Protein 6SY0 (pdb70)

Foldseek 3Di:
DADDDQAWDWDADVVQQWIWTWGDDRRHIDIDIGHCVPLNDVRRVVVSVVVRVVVVVPDDPCNVPVVPDDQKDWPDFLQDAQGWTWIAGRVQAKIKIWGADPNDIDMDIFGVPPDDVVRVVVRVVVRVCVNVPPDD/DAWDWADDVVQQWIWTWDADPHDIDIDTGHCVPLNDVRRVVVSVVVSVVVVVVDDDCVVPVVDDDQKDWPDFLPPAQGWIWIQHNVQAWIKIWGADPNRIDMDIDHVPPDPPVRCVVRVVVRVVVVVPDDD/DKAADPPLQWIWDWDDDPNDTDIDTGRCVPVPPVRSVVVVVVVVVVVVVPDDPCRVPVVDDDCWAADPPDDDPPAGIHNNVQQCAVPGHPPPDSCVSVVVHVD

B-factor: mean 111.86, std 30.87, range [41.65, 201.76]

Structure (mmCIF, N/CA/C/O backbone):
data_6SY0
#
_entry.id   6SY0
#
_cell.length_a   80.350
_cell.length_b   43.720
_cell.length_c   153.710
_cell.angle_alpha   90.00
_cell.angle_beta   92.17
_cell.angle_gamma   90.00
#
_symmetry.space_group_name_H-M   'P 1 2 1'
#
loop_
_entity.id
_entity.type
_entity.pdbx_description
1 polymer 'Transcription factor with AP2 domain(S)'
2 polymer "DNA (5'-D(*GP*GP*TP*GP*CP*AP*CP*CP*TP*AP*GP*GP*TP*GP*CP*AP*CP*C)-3')"
#
loop_
_atom_site.group_PDB
_atom_site.id
_atom_site.type_symbol
_atom_site.label_atom_id
_atom_site.label_alt_id
_atom_site.label_comp_id
_atom_site.label_asym_id
_atom_site.label_entity_id
_atom_site.label_seq_id
_atom_site.pdbx_PDB_ins_code
_atom_site.Cartn_x
_atom_site.Cartn_y
_atom_site.Cartn_z
_atom_site.occupancy
_atom_site.B_iso_or_equiv
_atom_site.auth_seq_id
_atom_site.auth_comp_id
_atom_site.auth_asym_id
_atom_site.auth_atom_id
_atom_site.pdbx_PDB_model_num
ATOM 1 N N . GLU A 1 3 ? 11.569 -21.556 9.666 1.00 142.71 3 GLU A N 1
ATOM 2 C CA . GLU A 1 3 ? 10.504 -21.821 10.626 1.00 143.56 3 GLU A CA 1
ATOM 3 C C . GLU A 1 3 ? 9.877 -20.523 11.133 1.00 144.99 3 GLU A C 1
ATOM 4 O O . GLU A 1 3 ? 10.541 -19.711 11.778 1.00 147.09 3 GLU A O 1
ATOM 10 N N . HIS A 1 4 ? 8.597 -20.327 10.828 1.00 148.21 4 HIS A N 1
ATOM 11 C CA . HIS A 1 4 ? 7.844 -19.172 11.292 1.00 148.48 4 HIS A CA 1
ATOM 12 C C . HIS A 1 4 ? 6.788 -19.624 12.295 1.00 143.74 4 HIS A C 1
ATOM 13 O O . HIS A 1 4 ? 6.438 -20.805 12.368 1.00 140.07 4 HIS A O 1
ATOM 20 N N . ILE A 1 5 ? 6.288 -18.674 13.079 1.00 140.24 5 ILE A N 1
ATOM 21 C CA . ILE A 1 5 ? 5.371 -18.969 14.168 1.00 135.32 5 ILE A CA 1
ATOM 22 C C . ILE A 1 5 ? 3.972 -18.471 13.812 1.00 136.15 5 ILE A C 1
ATOM 23 O O . ILE A 1 5 ? 3.767 -17.748 12.837 1.00 139.94 5 ILE A O 1
ATOM 28 N N . GLY A 1 6 ? 3.001 -18.875 14.629 1.00 124.94 6 GLY A N 1
ATOM 29 C CA . GLY A 1 6 ? 1.631 -18.432 14.494 1.00 120.44 6 GLY A CA 1
ATOM 30 C C . GLY A 1 6 ? 1.298 -17.216 15.334 1.00 122.33 6 GLY A C 1
ATOM 31 O O . GLY A 1 6 ? 0.729 -16.248 14.822 1.00 130.72 6 GLY A O 1
ATOM 32 N N . SER A 1 7 ? 1.645 -17.243 16.621 1.00 121.88 7 SER A N 1
ATOM 33 C CA . SER A 1 7 ? 1.337 -16.149 17.538 1.00 121.90 7 SER A CA 1
ATOM 34 C C . SER A 1 7 ? 2.609 -15.685 18.229 1.00 116.68 7 SER A C 1
ATOM 35 O O . SER A 1 7 ? 3.292 -16.480 18.883 1.00 107.30 7 SER A O 1
ATOM 38 N N . GLN A 1 8 ? 2.915 -14.398 18.091 1.00 113.17 8 GLN A N 1
ATOM 39 C CA . GLN A 1 8 ? 4.034 -13.773 18.778 1.00 106.99 8 GLN A CA 1
ATOM 40 C C . GLN A 1 8 ? 3.667 -13.319 20.187 1.00 105.36 8 GLN A C 1
ATOM 41 O O . GLN A 1 8 ? 4.517 -12.755 20.885 1.00 99.60 8 GLN A O 1
ATOM 47 N N . GLU A 1 9 ? 2.429 -13.561 20.616 1.00 109.51 9 GLU A N 1
ATOM 48 C CA . GLU A 1 9 ? 1.960 -13.106 21.915 1.00 104.34 9 GLU A CA 1
ATOM 49 C C . GLU A 1 9 ? 2.556 -13.956 23.040 1.00 101.52 9 GLU A C 1
ATOM 50 O O . GLU A 1 9 ? 2.826 -15.146 22.855 1.00 100.93 9 GLU A O 1
ATOM 56 N N . PRO A 1 10 ? 2.769 -13.366 24.220 1.00 94.49 10 PRO A N 1
ATOM 57 C CA . PRO A 1 10 ? 3.231 -14.157 25.371 1.00 85.15 10 PRO A CA 1
ATOM 58 C C . PRO A 1 10 ? 2.120 -15.032 25.933 1.00 80.04 10 PRO A C 1
ATOM 59 O O . PRO A 1 10 ? 0.996 -14.575 26.142 1.00 92.09 10 PRO A O 1
ATOM 63 N N . VAL A 1 11 ? 2.448 -16.300 26.176 1.00 70.67 11 VAL A N 1
ATOM 64 C CA . VAL A 1 11 ? 1.498 -17.293 26.658 1.00 75.55 11 VAL A CA 1
ATOM 65 C C . VAL A 1 11 ? 2.033 -17.899 27.949 1.00 73.10 11 VAL A C 1
ATOM 66 O O . VAL A 1 11 ? 3.240 -18.097 28.108 1.00 78.15 11 VAL A O 1
ATOM 70 N N . ILE A 1 12 ? 1.126 -18.180 28.881 1.00 77.75 12 ILE A N 1
ATOM 71 C CA . ILE A 1 12 ? 1.466 -18.764 30.175 1.00 67.51 12 ILE A CA 1
ATOM 72 C C . ILE A 1 12 ? 1.216 -20.262 30.113 1.00 68.88 12 ILE A C 1
ATOM 73 O O . ILE A 1 12 ? 0.096 -20.707 29.832 1.00 88.72 12 ILE A O 1
ATOM 78 N N . LEU A 1 13 ? 2.257 -21.033 30.396 1.00 58.23 13 LEU A N 1
ATOM 79 C CA . LEU A 1 13 ? 2.218 -22.485 30.399 1.00 61.88 13 LEU A CA 1
ATOM 80 C C . LEU A 1 13 ? 2.540 -22.985 31.804 1.00 74.15 13 LEU A C 1
ATOM 81 O O . LEU A 1 13 ? 3.259 -22.322 32.557 1.00 77.01 13 LEU A O 1
ATOM 86 N N . ILE A 1 14 ? 2.003 -24.148 32.173 1.00 72.50 14 ILE A N 1
ATOM 87 C CA . ILE A 1 14 ? 2.289 -24.755 33.475 1.00 74.62 14 ILE A CA 1
ATOM 88 C C . ILE A 1 14 ? 3.061 -26.049 33.275 1.00 79.68 14 ILE A C 1
ATOM 89 O O . ILE A 1 14 ? 2.607 -26.955 32.564 1.00 80.19 14 ILE A O 1
ATOM 94 N N . ASP A 1 15 ? 4.219 -26.134 33.924 1.00 84.12 15 ASP A N 1
ATOM 95 C CA . ASP A 1 15 ? 5.060 -27.326 33.964 1.00 86.46 15 ASP A CA 1
ATOM 96 C C . ASP A 1 15 ? 4.940 -27.899 35.375 1.00 91.97 15 ASP A C 1
ATOM 97 O O . ASP A 1 15 ? 5.635 -27.455 36.294 1.00 94.44 15 ASP A O 1
ATOM 102 N N . LYS A 1 16 ? 4.049 -28.881 35.552 1.00 90.97 16 LYS A N 1
ATOM 103 C CA . LYS A 1 16 ? 3.862 -29.461 36.881 1.00 96.91 16 LYS A CA 1
ATOM 104 C C . LYS A 1 16 ? 5.073 -30.270 37.331 1.00 98.04 16 LYS A C 1
ATOM 105 O O . LYS A 1 16 ? 5.307 -30.405 38.537 1.00 97.96 16 LYS A O 1
ATOM 111 N N . ILE A 1 17 ? 5.842 -30.824 36.392 1.00 93.86 17 ILE A N 1
ATOM 112 C CA . ILE A 1 17 ? 7.014 -31.607 36.773 1.00 93.27 17 ILE A CA 1
ATOM 113 C C . ILE A 1 17 ? 8.050 -30.714 37.445 1.00 107.48 17 ILE A C 1
ATOM 114 O O . ILE A 1 17 ? 8.536 -31.015 38.541 1.00 111.30 17 ILE A O 1
ATOM 119 N N . GLU A 1 18 ? 8.399 -29.601 36.801 1.00 106.38 18 GLU A N 1
ATOM 120 C CA . GLU A 1 18 ? 9.278 -28.612 37.413 1.00 97.79 18 GLU A CA 1
ATOM 121 C C . GLU A 1 18 ? 8.577 -27.757 38.460 1.00 89.62 18 GLU A C 1
ATOM 122 O O . GLU A 1 18 ? 9.258 -27.030 39.192 1.00 88.06 18 GLU A O 1
ATOM 128 N N . ARG A 1 19 ? 7.245 -27.826 38.545 1.00 96.95 19 ARG A N 1
ATOM 129 C CA . ARG A 1 19 ? 6.465 -27.051 39.513 1.00 91.07 19 ARG A CA 1
ATOM 130 C C . ARG A 1 19 ? 6.673 -25.550 39.325 1.00 80.72 19 ARG A C 1
ATOM 131 O O . ARG A 1 19 ? 6.904 -24.806 40.282 1.00 75.79 19 ARG A O 1
ATOM 139 N N . CYS A 1 20 ? 6.578 -25.101 38.077 1.00 77.23 20 CYS A N 1
ATOM 140 C CA . CYS A 1 20 ? 6.865 -23.707 37.778 1.00 82.05 20 CYS A CA 1
ATOM 141 C C . CYS A 1 20 ? 6.064 -23.247 36.571 1.00 72.64 20 CYS A C 1
ATOM 142 O O . CYS A 1 20 ? 5.865 -24.006 35.618 1.00 76.21 20 CYS A O 1
ATOM 145 N N . LEU A 1 21 ? 5.622 -21.993 36.617 1.00 61.47 21 LEU A N 1
ATOM 146 C CA . LEU A 1 21 ? 5.053 -21.355 35.445 1.00 68.75 21 LEU A CA 1
ATOM 147 C C . LEU A 1 21 ? 6.145 -21.102 34.410 1.00 62.73 21 LEU A C 1
ATOM 148 O O . LEU A 1 21 ? 7.339 -21.121 34.710 1.00 63.48 21 LEU A O 1
ATOM 153 N N . VAL A 1 22 ? 5.716 -20.872 33.172 1.00 66.79 22 VAL A N 1
ATOM 154 C CA . VAL A 1 22 ? 6.610 -20.549 32.065 1.00 61.94 22 VAL A CA 1
ATOM 155 C C . VAL A 1 22 ? 5.925 -19.473 31.234 1.00 65.77 22 VAL A C 1
ATOM 156 O O . VAL A 1 22 ? 4.924 -19.749 30.564 1.00 69.21 22 VAL A O 1
ATOM 160 N N . VAL A 1 23 ? 6.448 -18.253 31.285 1.00 62.76 23 VAL A N 1
ATOM 161 C CA . VAL A 1 23 ? 6.000 -17.180 30.406 1.00 62.27 23 VAL A CA 1
ATOM 162 C C . VAL A 1 23 ? 6.804 -17.285 29.119 1.00 64.84 23 VAL A C 1
ATOM 163 O O . VAL A 1 23 ? 8.033 -17.159 29.135 1.00 76.08 23 VAL A O 1
ATOM 167 N N . GLU A 1 24 ? 6.121 -17.543 28.009 1.00 63.58 24 GLU A N 1
ATOM 168 C CA . GLU A 1 24 ? 6.768 -17.820 26.733 1.00 67.76 24 GLU A CA 1
ATOM 169 C C . GLU A 1 24 ? 6.284 -16.814 25.702 1.00 70.31 24 GLU A C 1
ATOM 170 O O . GLU A 1 24 ? 5.080 -16.714 25.449 1.00 88.18 24 GLU A O 1
ATOM 176 N N . TRP A 1 25 ? 7.218 -16.078 25.106 1.00 72.60 25 TRP A N 1
ATOM 177 C CA . TRP A 1 25 ? 6.895 -15.115 24.065 1.00 79.10 25 TRP A CA 1
ATOM 178 C C . TRP A 1 25 ? 7.971 -15.171 22.995 1.00 84.57 25 TRP A C 1
ATOM 179 O O . TRP A 1 25 ? 9.007 -15.822 23.155 1.00 83.62 25 TRP A O 1
ATOM 190 N N . TYR A 1 26 ? 7.719 -14.469 21.893 1.00 90.50 26 TYR A N 1
ATOM 191 C CA . TYR A 1 26 ? 8.602 -14.484 20.737 1.00 88.02 26 TYR A CA 1
ATOM 192 C C . TYR A 1 26 ? 8.973 -13.066 20.339 1.00 94.76 26 TYR A C 1
ATOM 193 O O . TYR A 1 26 ? 8.120 -12.172 20.328 1.00 100.73 26 TYR A O 1
ATOM 202 N N . GLU A 1 27 ? 10.253 -12.862 20.047 1.00 94.30 27 GLU A N 1
ATOM 203 C CA . GLU A 1 27 ? 10.761 -11.614 19.497 1.00 99.60 27 GLU A CA 1
ATOM 204 C C . GLU A 1 27 ? 11.244 -11.904 18.086 1.00 102.82 27 GLU A C 1
ATOM 205 O O . GLU A 1 27 ? 12.171 -12.702 17.900 1.00 102.83 27 GLU A O 1
ATOM 211 N N . ASN A 1 28 ? 10.610 -11.265 17.101 1.00 114.61 28 ASN A N 1
ATOM 212 C CA . ASN A 1 28 ? 10.812 -11.599 15.696 1.00 115.61 28 ASN A CA 1
ATOM 213 C C . ASN A 1 28 ? 10.499 -13.075 15.471 1.00 113.97 28 ASN A C 1
ATOM 214 O O . ASN A 1 28 ? 9.327 -13.469 15.441 1.00 112.80 28 ASN A O 1
ATOM 219 N N . ASN A 1 29 ? 11.535 -13.900 15.322 1.00 107.60 29 ASN A N 1
ATOM 220 C CA . ASN A 1 29 ? 11.373 -15.344 15.196 1.00 105.46 29 ASN A CA 1
ATOM 221 C C . ASN A 1 29 ? 12.057 -16.102 16.328 1.00 108.09 29 ASN A C 1
ATOM 222 O O . ASN A 1 29 ? 12.079 -17.340 16.311 1.00 108.89 29 ASN A O 1
ATOM 227 N N . ILE A 1 30 ? 12.606 -15.393 17.316 1.00 108.92 30 ILE A N 1
ATOM 228 C CA . ILE A 1 30 ? 13.313 -15.997 18.439 1.00 98.38 30 ILE A CA 1
ATOM 229 C C . ILE A 1 30 ? 12.316 -16.325 19.539 1.00 92.17 30 ILE A C 1
ATOM 230 O O . ILE A 1 30 ? 11.359 -15.579 19.770 1.00 88.75 30 ILE A O 1
ATOM 235 N N . ARG A 1 31 ? 12.544 -17.441 20.229 1.00 91.94 31 ARG A N 1
ATOM 236 C CA . ARG A 1 31 ? 11.732 -17.820 21.379 1.00 88.85 31 ARG A CA 1
ATOM 237 C C . ARG A 1 31 ? 12.392 -17.331 22.662 1.00 88.78 31 ARG A C 1
ATOM 238 O O . ARG A 1 31 ? 13.589 -17.555 22.877 1.00 83.66 31 ARG A O 1
ATOM 246 N N . ARG A 1 32 ? 11.612 -16.666 23.510 1.00 85.08 32 ARG A N 1
ATOM 247 C CA . ARG A 1 32 ? 12.081 -16.186 24.805 1.00 82.24 32 ARG A CA 1
ATOM 248 C C . ARG A 1 32 ? 11.157 -16.713 25.893 1.00 81.12 32 ARG A C 1
ATOM 249 O O . ARG A 1 32 ? 9.967 -16.383 25.915 1.00 73.11 32 ARG A O 1
ATOM 257 N N . GLU A 1 33 ? 11.705 -17.518 26.799 1.00 81.09 33 GLU A N 1
ATOM 258 C CA . GLU A 1 33 ? 10.944 -18.084 27.902 1.00 74.18 33 GLU A CA 1
ATOM 259 C C . GLU A 1 33 ? 11.560 -17.663 29.228 1.00 69.75 33 GLU A C 1
ATOM 260 O O . GLU A 1 33 ? 12.779 -17.502 29.338 1.00 81.93 33 GLU A O 1
ATOM 266 N N . GLN A 1 34 ? 10.703 -17.470 30.226 1.00 66.93 34 GLN A N 1
ATOM 267 C CA . GLN A 1 34 ? 11.118 -17.107 31.574 1.00 69.82 34 GLN A CA 1
ATOM 268 C C . GLN A 1 34 ? 10.320 -17.944 32.561 1.00 68.64 34 GLN A C 1
ATOM 269 O O . GLN A 1 34 ? 9.085 -17.916 32.546 1.00 71.73 34 GLN A O 1
ATOM 275 N N . ARG A 1 35 ? 11.019 -18.691 33.409 1.00 71.48 35 ARG A N 1
ATOM 276 C CA . ARG A 1 35 ? 10.369 -19.561 34.378 1.00 64.50 35 ARG A CA 1
ATOM 277 C C . ARG A 1 35 ? 10.094 -18.810 35.674 1.00 68.67 35 ARG A C 1
ATOM 278 O O . ARG A 1 35 ? 10.903 -17.988 36.113 1.00 90.92 35 ARG A O 1
ATOM 286 N N . ILE A 1 36 ? 8.939 -19.091 36.275 1.00 56.59 36 ILE A N 1
ATOM 287 C CA . ILE A 1 36 ? 8.597 -18.623 37.614 1.00 55.06 36 ILE A CA 1
ATOM 288 C C . ILE A 1 36 ? 8.137 -19.833 38.411 1.00 61.12 36 ILE A C 1
ATOM 289 O O . ILE A 1 36 ? 7.105 -20.434 38.094 1.00 75.86 36 ILE A O 1
ATOM 294 N N . SER A 1 37 ? 8.890 -20.186 39.444 1.00 63.48 37 SER A N 1
ATOM 295 C CA . SER A 1 37 ? 8.566 -21.344 40.265 1.00 69.23 37 SER A CA 1
ATOM 296 C C . SER A 1 37 ? 7.510 -20.968 41.294 1.00 77.91 37 SER A C 1
ATOM 297 O O . SER A 1 37 ? 7.754 -20.118 42.160 1.00 75.52 37 SER A O 1
ATOM 300 N N . TYR A 1 38 ? 6.338 -21.598 41.204 1.00 72.08 38 TYR A N 1
ATOM 301 C CA . TYR A 1 38 ? 5.367 -21.479 42.282 1.00 74.90 38 TYR A CA 1
ATOM 302 C C . TYR A 1 38 ? 5.676 -22.423 43.438 1.00 73.67 38 TYR A C 1
ATOM 303 O O . TYR A 1 38 ? 4.962 -22.400 44.446 1.00 74.80 38 TYR A O 1
ATOM 312 N N . LYS A 1 39 ? 6.714 -23.257 43.302 1.00 71.90 39 LYS A N 1
ATOM 313 C CA . LYS A 1 39 ? 7.264 -23.967 44.454 1.00 72.59 39 LYS A CA 1
ATOM 314 C C . LYS A 1 39 ? 7.834 -22.992 45.472 1.00 75.49 39 LYS A C 1
ATOM 315 O O . LYS A 1 39 ? 7.708 -23.199 46.684 1.00 69.55 39 LYS A O 1
ATOM 321 N N . LYS A 1 40 ? 8.481 -21.928 44.995 1.00 76.22 40 LYS A N 1
ATOM 322 C CA . LYS A 1 40 ? 8.963 -20.871 45.878 1.00 74.62 40 LYS A CA 1
ATOM 323 C C . LYS A 1 40 ? 7.882 -19.829 46.137 1.00 76.00 40 LYS A C 1
ATOM 324 O O . LYS A 1 40 ? 7.418 -19.669 47.271 1.00 78.44 40 LYS A O 1
ATOM 330 N N . TYR A 1 41 ? 7.461 -19.116 45.089 1.00 71.82 41 TYR A N 1
ATOM 331 C CA . TYR A 1 41 ? 6.600 -17.955 45.280 1.00 77.09 41 TYR A CA 1
ATOM 332 C C . TYR A 1 41 ? 5.182 -18.335 45.691 1.00 83.97 41 TYR A C 1
ATOM 333 O O . TYR A 1 41 ? 4.460 -17.488 46.228 1.00 85.26 41 TYR A O 1
ATOM 342 N N . GLY A 1 42 ? 4.773 -19.579 45.480 1.00 83.33 42 GLY A N 1
ATOM 343 C CA . GLY A 1 42 ? 3.397 -19.967 45.697 1.00 85.49 42 GLY A CA 1
ATOM 344 C C . GLY A 1 42 ? 2.532 -19.651 44.491 1.00 93.37 42 GLY A C 1
ATOM 345 O O . GLY A 1 42 ? 2.904 -18.887 43.602 1.00 91.57 42 GLY A O 1
ATOM 346 N N . ASN A 1 43 ? 1.342 -20.255 44.470 1.00 94.89 43 ASN A N 1
ATOM 347 C CA . ASN A 1 43 ? 0.501 -20.184 43.279 1.00 99.94 43 ASN A CA 1
ATOM 348 C C . ASN A 1 43 ? 0.098 -18.748 42.960 1.00 101.49 43 ASN A C 1
ATOM 349 O O . ASN A 1 43 ? 0.257 -18.285 41.825 1.00 102.12 43 ASN A O 1
ATOM 354 N N . ASP A 1 44 ? -0.422 -18.023 43.952 1.00 102.06 44 ASP A N 1
ATOM 355 C CA . ASP A 1 44 ? -0.962 -16.694 43.677 1.00 104.77 44 ASP A CA 1
ATOM 356 C C . ASP A 1 44 ? 0.144 -15.686 43.384 1.00 99.85 44 ASP A C 1
ATOM 357 O O . ASP A 1 44 ? 0.007 -14.858 42.474 1.00 95.39 44 ASP A O 1
ATOM 362 N N . LYS A 1 45 ? 1.250 -15.738 44.135 1.00 98.02 45 LYS A N 1
ATOM 363 C CA . LYS A 1 45 ? 2.340 -14.792 43.906 1.00 92.14 45 LYS A CA 1
ATOM 364 C C . LYS A 1 45 ? 3.021 -15.050 42.569 1.00 92.52 45 LYS A C 1
ATOM 365 O O . LYS A 1 45 ? 3.439 -14.106 41.888 1.00 92.48 45 LYS A O 1
ATOM 371 N N . ALA A 1 46 ? 3.149 -16.323 42.181 1.00 93.40 46 ALA A N 1
ATOM 372 C CA . ALA A 1 46 ? 3.717 -16.651 40.878 1.00 87.19 46 ALA A CA 1
ATOM 373 C C . ALA A 1 46 ? 2.865 -16.079 39.756 1.00 82.67 46 ALA A C 1
ATOM 374 O O . ALA A 1 46 ? 3.385 -15.487 38.804 1.00 85.45 46 ALA A O 1
ATOM 376 N N . LYS A 1 47 ? 1.545 -16.250 39.854 1.00 89.34 47 LYS A N 1
ATOM 377 C CA . LYS A 1 47 ? 0.651 -15.723 38.832 1.00 89.00 47 LYS A CA 1
ATOM 378 C C . LYS A 1 47 ? 0.701 -14.203 38.779 1.00 88.42 47 LYS A C 1
ATOM 379 O O . LYS A 1 47 ? 0.566 -13.615 37.700 1.00 85.60 47 LYS A O 1
ATOM 385 N N . LEU A 1 48 ? 0.907 -13.549 39.924 1.00 82.84 48 LEU A N 1
ATOM 386 C CA . LEU A 1 48 ? 0.972 -12.092 39.928 1.00 86.77 48 LEU A CA 1
ATOM 387 C C . LEU A 1 48 ? 2.277 -11.597 39.317 1.00 87.87 48 LEU A C 1
ATOM 388 O O . LEU A 1 48 ? 2.289 -10.587 38.603 1.00 90.18 48 LEU A O 1
ATOM 393 N N . ARG A 1 49 ? 3.386 -12.290 39.583 1.00 87.87 49 ARG A N 1
ATOM 394 C CA . ARG A 1 49 ? 4.643 -11.923 38.943 1.00 91.92 49 ARG A CA 1
ATOM 395 C C . ARG A 1 49 ? 4.592 -12.161 37.443 1.00 91.80 49 ARG A C 1
ATOM 396 O O . ARG A 1 49 ? 5.212 -11.416 36.673 1.00 94.17 49 ARG A O 1
ATOM 404 N N . ALA A 1 50 ? 3.872 -13.199 37.012 1.00 88.03 50 ALA A N 1
ATOM 405 C CA . ALA A 1 50 ? 3.708 -13.437 35.583 1.00 88.43 50 ALA A CA 1
ATOM 406 C C . ALA A 1 50 ? 2.880 -12.334 34.938 1.00 89.32 50 ALA A C 1
ATOM 407 O O . ALA A 1 50 ? 3.197 -11.877 33.834 1.00 89.19 50 ALA A O 1
ATOM 409 N N . LYS A 1 51 ? 1.813 -11.897 35.611 1.00 85.53 51 LYS A N 1
ATOM 410 C CA . LYS A 1 51 ? 1.018 -10.788 35.095 1.00 92.62 51 LYS A CA 1
ATOM 411 C C . LYS A 1 51 ? 1.876 -9.542 34.920 1.00 95.10 51 LYS A C 1
ATOM 412 O O . LYS A 1 51 ? 1.780 -8.846 33.902 1.00 99.54 51 LYS A O 1
ATOM 418 N N . GLU A 1 52 ? 2.729 -9.250 35.906 1.00 89.59 52 GLU A N 1
ATOM 419 C CA . GLU A 1 52 ? 3.598 -8.081 35.816 1.00 93.81 52 GLU A CA 1
ATOM 420 C C . GLU A 1 52 ? 4.540 -8.191 34.623 1.00 91.79 52 GLU A C 1
ATOM 421 O O . GLU A 1 52 ? 4.714 -7.231 33.862 1.00 84.53 52 GLU A O 1
ATOM 427 N N . LEU A 1 53 ? 5.157 -9.364 34.445 1.00 91.06 53 LEU A N 1
ATOM 428 C CA . LEU A 1 53 ? 6.063 -9.564 33.318 1.00 82.65 53 LEU A CA 1
ATOM 429 C C . LEU A 1 53 ? 5.339 -9.408 31.988 1.00 91.28 53 LEU A C 1
ATOM 430 O O . LEU A 1 53 ? 5.873 -8.805 31.049 1.00 85.29 53 LEU A O 1
ATOM 435 N N . ILE A 1 54 ? 4.124 -9.954 31.889 1.00 94.69 54 ILE A N 1
ATOM 436 C CA . ILE A 1 54 ? 3.372 -9.881 30.640 1.00 90.59 54 ILE A CA 1
ATOM 437 C C . ILE A 1 54 ? 3.018 -8.437 30.313 1.00 94.28 54 ILE A C 1
ATOM 438 O O . ILE A 1 54 ? 3.134 -8.003 29.160 1.00 95.76 54 ILE A O 1
ATOM 443 N N . GLU A 1 55 ? 2.594 -7.668 31.318 1.00 91.17 55 GLU A N 1
ATOM 444 C CA . GLU A 1 55 ? 2.272 -6.264 31.083 1.00 96.39 55 GLU A CA 1
ATOM 445 C C . GLU A 1 55 ? 3.495 -5.490 30.608 1.00 100.81 55 GLU A C 1
ATOM 446 O O . GLU A 1 55 ? 3.385 -4.611 29.744 1.00 99.79 55 GLU A O 1
ATOM 452 N N . LYS A 1 56 ? 4.671 -5.800 31.166 1.00 100.68 56 LYS A N 1
ATOM 453 C CA . LYS A 1 56 ? 5.897 -5.141 30.724 1.00 93.84 56 LYS A CA 1
ATOM 454 C C . LYS A 1 56 ? 6.219 -5.489 29.274 1.00 100.47 56 LYS A C 1
ATOM 455 O O . LYS A 1 56 ? 6.636 -4.621 28.497 1.00 99.06 56 LYS A O 1
ATOM 461 N N . LEU A 1 57 ? 6.036 -6.757 28.894 1.00 100.70 57 LEU A N 1
ATOM 462 C CA . LEU A 1 57 ? 6.292 -7.166 27.516 1.00 100.30 57 LEU A CA 1
ATOM 463 C C . LEU A 1 57 ? 5.341 -6.477 26.546 1.00 103.29 57 LEU A C 1
ATOM 464 O O . LEU A 1 57 ? 5.728 -6.142 25.420 1.00 99.33 57 LEU A O 1
ATOM 469 N N . LYS A 1 58 ? 4.088 -6.265 26.960 1.00 103.71 58 LYS A N 1
ATOM 470 C CA . LYS A 1 58 ? 3.136 -5.562 26.105 1.00 108.60 58 LYS A CA 1
ATOM 471 C C . LYS A 1 58 ? 3.592 -4.134 25.835 1.00 108.39 58 LYS A C 1
ATOM 472 O O . LYS A 1 58 ? 3.339 -3.586 24.754 1.00 107.28 58 LYS A O 1
ATOM 478 N N . SER A 1 59 ? 4.270 -3.516 26.808 1.00 105.64 59 SER A N 1
ATOM 479 C CA . SER A 1 59 ? 4.765 -2.154 26.640 1.00 106.44 59 SER A CA 1
ATOM 480 C C . SER A 1 59 ? 5.813 -2.054 25.539 1.00 104.76 59 SER A C 1
ATOM 481 O O . SER A 1 59 ? 6.030 -0.962 25.001 1.00 98.26 59 SER A O 1
ATOM 484 N N . GLY A 1 60 ? 6.464 -3.160 25.193 1.00 107.87 60 GLY A N 1
ATOM 485 C CA . GLY A 1 60 ? 7.504 -3.160 24.190 1.00 105.75 60 GLY A CA 1
ATOM 486 C C . GLY A 1 60 ? 8.899 -3.435 24.712 1.00 99.86 60 GLY A C 1
ATOM 487 O O . GLY A 1 60 ? 9.864 -3.268 23.958 1.00 103.78 60 GLY A O 1
ATOM 488 N N . ILE A 1 61 ? 9.035 -3.845 25.975 1.00 101.73 61 ILE A N 1
ATOM 489 C CA . ILE A 1 61 ? 10.341 -4.178 26.534 1.00 100.95 61 ILE A CA 1
ATOM 490 C C . ILE A 1 61 ? 10.901 -5.417 25.846 1.00 101.57 61 ILE A C 1
ATOM 491 O O . ILE A 1 61 ? 10.174 -6.381 25.568 1.00 106.29 61 ILE A O 1
ATOM 496 N N . THR A 1 62 ? 12.197 -5.394 25.554 1.00 87.46 62 THR A N 1
ATOM 497 C CA . THR A 1 62 ? 12.874 -6.526 24.942 1.00 95.13 62 THR A CA 1
ATOM 498 C C . THR A 1 62 ? 13.308 -7.525 26.020 1.00 94.30 62 THR A C 1
ATOM 499 O O . THR A 1 62 ? 13.223 -7.260 27.223 1.00 87.49 62 THR A O 1
ATOM 503 N N . PHE A 1 63 ? 13.766 -8.700 25.574 1.00 97.30 63 PHE A N 1
ATOM 504 C CA . PHE A 1 63 ? 14.220 -9.726 26.509 1.00 94.40 63 PHE A CA 1
ATOM 505 C C . PHE A 1 63 ? 15.446 -9.260 27.281 1.00 98.83 63 PHE A C 1
ATOM 506 O O . PHE A 1 63 ? 15.499 -9.371 28.511 1.00 92.92 63 PHE A O 1
ATOM 514 N N . GLU A 1 64 ? 16.450 -8.741 26.567 1.00 103.15 64 GLU A N 1
ATOM 515 C CA . GLU A 1 64 ? 17.692 -8.336 27.220 1.00 98.94 64 GLU A CA 1
ATOM 516 C C . GLU A 1 64 ? 17.479 -7.162 28.166 1.00 91.01 64 GLU A C 1
ATOM 517 O O . GLU A 1 64 ? 18.136 -7.086 29.211 1.00 94.57 64 GLU A O 1
ATOM 523 N N . GLN A 1 65 ? 16.573 -6.239 27.827 1.00 86.44 65 GLN A N 1
ATOM 524 C CA . GLN A 1 65 ? 16.291 -5.126 28.726 1.00 86.55 65 GLN A CA 1
ATOM 525 C C . GLN A 1 65 ? 15.741 -5.604 30.063 1.00 90.87 65 GLN A C 1
ATOM 526 O O . GLN A 1 65 ? 15.817 -4.872 31.057 1.00 82.90 65 GLN A O 1
ATOM 532 N N . LEU A 1 66 ? 15.178 -6.812 30.106 1.00 95.14 66 LEU A N 1
ATOM 533 C CA . LEU A 1 66 ? 14.723 -7.382 31.366 1.00 95.16 66 LEU A CA 1
ATOM 534 C C . LEU A 1 66 ? 15.880 -8.008 32.135 1.00 94.91 66 LEU A C 1
ATOM 535 O O . LEU A 1 66 ? 16.101 -7.692 33.309 1.00 92.19 66 LEU A O 1
ATOM 540 N N . TYR A 1 67 ? 16.635 -8.895 31.482 1.00 93.96 67 TYR A N 1
ATOM 541 C CA . TYR A 1 67 ? 17.703 -9.663 32.117 1.00 90.64 67 TYR A CA 1
ATOM 542 C C . TYR A 1 67 ? 18.994 -9.397 31.352 1.00 91.28 67 TYR A C 1
ATOM 543 O O . TYR A 1 67 ? 19.388 -10.192 30.483 1.00 85.33 67 TYR A O 1
ATOM 552 N N . PRO A 1 68 ? 19.674 -8.282 31.635 1.00 96.92 68 PRO A N 1
ATOM 553 C CA . PRO A 1 68 ? 20.965 -8.022 30.977 1.00 89.11 68 PRO A CA 1
ATOM 554 C C . PRO A 1 68 ? 22.024 -9.055 31.312 1.00 95.60 68 PRO A C 1
ATOM 555 O O . PRO A 1 68 ? 23.035 -9.131 30.604 1.00 96.70 68 PRO A O 1
ATOM 559 N N . ASP A 1 69 ? 21.822 -9.842 32.374 1.00 93.63 69 ASP A N 1
ATOM 560 C CA . ASP A 1 69 ? 22.731 -10.938 32.694 1.00 104.96 69 ASP A CA 1
ATOM 561 C C . ASP A 1 69 ? 22.930 -11.859 31.495 1.00 107.70 69 ASP A C 1
ATOM 562 O O . ASP A 1 69 ? 24.059 -12.254 31.182 1.00 109.03 69 ASP A O 1
ATOM 567 N N . LYS A 1 70 ? 21.842 -12.208 30.811 1.00 109.06 70 LYS A N 1
ATOM 568 C CA . LYS A 1 70 ? 21.909 -13.011 29.597 1.00 105.81 70 LYS A CA 1
ATOM 569 C C . LYS A 1 70 ? 22.101 -12.098 28.392 1.00 102.15 70 LYS A C 1
ATOM 570 O O . LYS A 1 70 ? 21.386 -11.103 28.240 1.00 100.17 70 LYS A O 1
ATOM 576 N N . GLY A 1 71 ? 23.072 -12.434 27.545 1.00 109.39 71 GLY A N 1
ATOM 577 C CA . GLY A 1 71 ? 23.386 -11.629 26.388 1.00 106.34 71 GLY A CA 1
ATOM 578 C C . GLY A 1 71 ? 24.812 -11.109 26.405 1.00 112.84 71 GLY A C 1
ATOM 579 O O . GLY A 1 71 ? 25.641 -11.523 27.223 1.00 110.00 71 GLY A O 1
ATOM 580 N N . PRO A 1 72 ? 25.124 -10.189 25.496 1.00 112.17 72 PRO A N 1
ATOM 581 C CA . PRO A 1 72 ? 26.488 -9.656 25.407 1.00 102.79 72 PRO A CA 1
ATOM 582 C C . PRO A 1 72 ? 26.762 -8.657 26.521 1.00 106.04 72 PRO A C 1
ATOM 583 O O . PRO A 1 72 ? 25.828 -8.053 27.067 1.00 103.21 72 PRO A O 1
ATOM 587 N N . PRO A 1 73 ? 28.034 -8.462 26.885 1.00 105.54 73 PRO A N 1
ATOM 588 C CA . PRO A 1 73 ? 28.341 -7.437 27.900 1.00 97.52 73 PRO A CA 1
ATOM 589 C C . PRO A 1 73 ? 28.163 -6.020 27.387 1.00 86.85 73 PRO A C 1
ATOM 590 O O . PRO A 1 73 ? 27.644 -5.161 28.111 1.00 85.80 73 PRO A O 1
ATOM 594 N N . ILE A 1 74 ? 28.591 -5.742 26.160 1.00 78.65 74 ILE A N 1
ATOM 595 C CA . ILE A 1 74 ? 28.458 -4.424 25.554 1.00 76.84 74 ILE A CA 1
ATOM 596 C C . ILE A 1 74 ? 27.316 -4.490 24.548 1.00 87.70 74 ILE A C 1
ATOM 597 O O . ILE A 1 74 ? 27.277 -5.391 23.702 1.00 89.60 74 ILE A O 1
ATOM 602 N N . VAL A 1 75 ? 26.380 -3.549 24.650 1.00 74.72 75 VAL A N 1
ATOM 603 C CA . VAL A 1 75 ? 25.174 -3.553 23.833 1.00 78.29 75 VAL A CA 1
ATOM 604 C C . VAL A 1 75 ? 24.973 -2.160 23.257 1.00 81.55 75 VAL A C 1
ATOM 605 O O . VAL A 1 75 ? 25.011 -1.168 23.993 1.00 81.43 75 VAL A O 1
ATOM 609 N N . ARG A 1 76 ? 24.749 -2.090 21.946 1.00 77.67 76 ARG A N 1
ATOM 610 C CA . ARG A 1 76 ? 24.509 -0.833 21.247 1.00 68.28 76 ARG A CA 1
ATOM 611 C C . ARG A 1 76 ? 23.009 -0.673 21.038 1.00 79.48 76 ARG A C 1
ATOM 612 O O . ARG A 1 76 ? 22.405 -1.398 20.242 1.00 86.89 76 ARG A O 1
ATOM 620 N N . VAL A 1 77 ? 22.409 0.275 21.760 1.00 77.86 77 VAL A N 1
ATOM 621 C CA . VAL A 1 77 ? 20.981 0.534 21.604 1.00 66.02 77 VAL A CA 1
ATOM 622 C C . VAL A 1 77 ? 20.688 1.054 20.201 1.00 64.97 77 VAL A C 1
ATOM 623 O O . VAL A 1 77 ? 19.841 0.510 19.482 1.00 92.09 77 VAL A O 1
ATOM 627 N N . PHE A 1 78 ? 21.391 2.105 19.788 1.00 61.36 78 PHE A N 1
ATOM 628 C CA . PHE A 1 78 ? 21.308 2.615 18.427 1.00 67.31 78 PHE A CA 1
ATOM 629 C C . PHE A 1 78 ? 22.618 3.309 18.087 1.00 76.33 78 PHE A C 1
ATOM 630 O O . PHE A 1 78 ? 23.358 3.742 18.974 1.00 75.46 78 PHE A O 1
ATOM 638 N N . GLU A 1 79 ? 22.904 3.410 16.789 1.00 77.64 79 GLU A N 1
ATOM 639 C CA . GLU A 1 79 ? 24.182 3.937 16.332 1.00 71.25 79 GLU A CA 1
ATOM 640 C C . GLU A 1 79 ? 24.006 4.717 15.035 1.00 77.11 79 GLU A C 1
ATOM 641 O O . GLU A 1 79 ? 23.065 4.491 14.270 1.00 87.51 79 GLU A O 1
ATOM 647 N N . ASN A 1 80 ? 24.937 5.643 14.803 1.00 77.02 80 ASN A N 1
ATOM 648 C CA . ASN A 1 80 ? 25.042 6.381 13.543 1.00 84.75 80 ASN A CA 1
ATOM 649 C C . ASN A 1 80 ? 23.729 7.080 13.194 1.00 84.23 80 ASN A C 1
ATOM 650 O O . ASN A 1 80 ? 23.210 6.964 12.082 1.00 87.57 80 ASN A O 1
ATOM 655 N N . VAL A 1 81 ? 23.187 7.822 14.160 1.00 74.71 81 VAL A N 1
ATOM 656 C CA . VAL A 1 81 ? 21.892 8.466 13.965 1.00 84.40 81 VAL A CA 1
ATOM 657 C C . VAL A 1 81 ? 22.069 9.772 13.199 1.00 84.41 81 VAL A C 1
ATOM 658 O O . VAL A 1 81 ? 22.349 10.823 13.788 1.00 73.02 81 VAL A O 1
ATOM 662 N N . GLY A 1 82 ? 21.900 9.707 11.879 1.00 88.43 82 GLY A N 1
ATOM 663 C CA . GLY A 1 82 ? 21.934 10.897 11.041 1.00 88.90 82 GLY A CA 1
ATOM 664 C C . GLY A 1 82 ? 23.259 11.623 11.133 1.00 98.18 82 GLY A C 1
ATOM 665 O O . GLY A 1 82 ? 24.337 11.021 11.075 1.00 100.58 82 GLY A O 1
ATOM 666 N N . VAL A 1 83 ? 23.180 12.949 11.265 1.00 99.23 83 VAL A N 1
ATOM 667 C CA . VAL A 1 83 ? 24.379 13.726 11.540 1.00 89.72 83 VAL A CA 1
ATOM 668 C C . VAL A 1 83 ? 24.801 13.511 12.989 1.00 95.38 83 VAL A C 1
ATOM 669 O O . VAL A 1 83 ? 24.024 13.050 13.836 1.00 104.35 83 VAL A O 1
ATOM 673 N N . TYR A 1 84 ? 26.066 13.839 13.267 1.00 98.62 84 TYR A N 1
ATOM 674 C CA . TYR A 1 84 ? 26.712 13.604 14.556 1.00 90.98 84 TYR A CA 1
ATOM 675 C C . TYR A 1 84 ? 26.898 12.115 14.827 1.00 84.66 84 TYR A C 1
ATOM 676 O O . TYR A 1 84 ? 27.648 11.746 15.734 1.00 87.59 84 TYR A O 1
ATOM 685 N N . ASN A 1 85 ? 26.237 11.257 14.046 1.00 81.30 85 ASN A N 1
ATOM 686 C CA . ASN A 1 85 ? 26.348 9.802 14.169 1.00 81.49 85 ASN A CA 1
ATOM 687 C C . ASN A 1 85 ? 26.214 9.355 15.624 1.00 77.94 85 ASN A C 1
ATOM 688 O O . ASN A 1 85 ? 27.015 8.578 16.142 1.00 75.08 85 ASN A O 1
ATOM 693 N N . VAL A 1 86 ? 25.171 9.856 16.286 1.00 74.78 86 VAL A N 1
ATOM 694 C CA . VAL A 1 86 ? 24.977 9.612 17.711 1.00 72.37 86 VAL A CA 1
ATOM 695 C C . VAL A 1 86 ? 24.773 8.125 17.975 1.00 74.91 86 VAL A C 1
ATOM 696 O O . VAL A 1 86 ? 24.094 7.422 17.211 1.00 78.92 86 VAL A O 1
ATOM 700 N N . SER A 1 87 ? 25.357 7.640 19.072 1.00 60.76 87 SER A N 1
ATOM 701 C CA . SER A 1 87 ? 25.220 6.251 19.480 1.00 60.34 87 SER A CA 1
ATOM 702 C C . SER A 1 87 ? 25.054 6.184 20.991 1.00 64.01 87 SER A C 1
ATOM 703 O O . SER A 1 87 ? 25.635 6.993 21.720 1.00 63.41 87 SER A O 1
ATOM 706 N N . LEU A 1 88 ? 24.263 5.218 21.457 1.00 63.97 88 LEU A N 1
ATOM 707 C CA . LEU A 1 88 ? 24.035 4.994 22.882 1.00 60.55 88 LEU A CA 1
ATOM 708 C C . LEU A 1 88 ? 24.412 3.558 23.206 1.00 63.04 88 LEU A C 1
ATOM 709 O O . LEU A 1 88 ? 23.885 2.622 22.592 1.00 61.35 88 LEU A O 1
ATOM 714 N N . ILE A 1 89 ? 25.316 3.383 24.169 1.00 68.98 89 ILE A N 1
ATOM 715 C CA . ILE A 1 89 ? 25.905 2.085 24.467 1.00 65.77 89 ILE A CA 1
ATOM 716 C C . ILE A 1 89 ? 25.723 1.786 25.948 1.00 67.32 89 ILE A C 1
ATOM 717 O O . ILE A 1 89 ? 25.835 2.680 26.793 1.00 67.82 89 ILE A O 1
ATOM 722 N N . ARG A 1 90 ? 25.427 0.526 26.253 1.00 64.29 90 ARG A N 1
ATOM 723 C CA . ARG A 1 90 ? 25.324 0.036 27.621 1.00 68.93 90 ARG A CA 1
ATOM 724 C C . ARG A 1 90 ? 26.457 -0.950 27.864 1.00 81.00 90 ARG A C 1
ATOM 725 O O . ARG A 1 90 ? 26.579 -1.949 27.146 1.00 83.58 90 ARG A O 1
ATOM 733 N N . ASP A 1 91 ? 27.287 -0.665 28.865 1.00 79.14 91 ASP A N 1
ATOM 734 C CA . ASP A 1 91 ? 28.465 -1.469 29.169 1.00 84.78 91 ASP A CA 1
ATOM 735 C C . ASP A 1 91 ? 28.268 -2.067 30.556 1.00 87.54 91 ASP A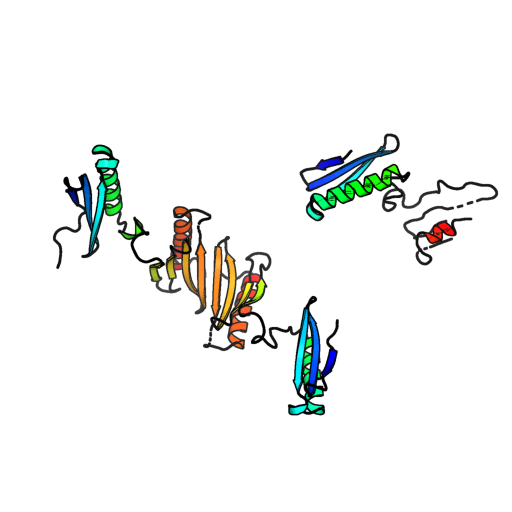 C 1
ATOM 736 O O . ASP A 1 91 ? 28.311 -1.347 31.559 1.00 89.58 91 ASP A O 1
ATOM 741 N N . ARG A 1 92 ? 28.064 -3.384 30.609 1.00 91.65 92 ARG A N 1
ATOM 742 C CA . ARG A 1 92 ? 27.721 -4.047 31.862 1.00 91.63 92 ARG A CA 1
ATOM 743 C C . ARG A 1 92 ? 28.943 -4.291 32.741 1.00 89.96 92 ARG A C 1
ATOM 744 O O . ARG A 1 92 ? 28.862 -4.138 33.964 1.00 91.93 92 ARG A O 1
ATOM 752 N N . ILE A 1 93 ? 30.079 -4.677 32.149 1.00 87.29 93 ILE A N 1
ATOM 753 C CA . ILE A 1 93 ? 31.253 -5.002 32.960 1.00 92.38 93 ILE A CA 1
ATOM 754 C C . ILE A 1 93 ? 31.777 -3.756 33.665 1.00 85.04 93 ILE A C 1
ATOM 755 O O . ILE A 1 93 ? 32.110 -3.795 34.856 1.00 81.80 93 ILE A O 1
ATOM 760 N N . GLU A 1 94 ? 31.860 -2.634 32.948 1.00 84.88 94 GLU A N 1
ATOM 761 C CA . GLU A 1 94 ? 32.252 -1.369 33.556 1.00 86.17 94 GLU A CA 1
ATOM 762 C C . GLU A 1 94 ? 31.082 -0.621 34.183 1.00 89.09 94 GLU A C 1
ATOM 763 O O . GLU A 1 94 ? 31.308 0.406 34.835 1.00 92.34 94 GLU A O 1
ATOM 769 N N . ARG A 1 95 ? 29.850 -1.107 34.000 1.00 76.17 95 ARG A N 1
ATOM 770 C CA . ARG A 1 95 ? 28.665 -0.579 34.683 1.00 77.18 95 ARG A CA 1
ATOM 771 C C . ARG A 1 95 ? 28.460 0.911 34.418 1.00 75.83 95 ARG A C 1
ATOM 772 O O . ARG A 1 95 ? 28.344 1.720 35.341 1.00 74.57 95 ARG A O 1
ATOM 780 N N . GLU A 1 96 ? 28.392 1.271 33.139 1.00 77.73 96 GLU A N 1
ATOM 781 C CA . GLU A 1 96 ? 28.222 2.666 32.763 1.00 81.98 96 GLU A CA 1
ATOM 782 C C . GLU A 1 96 ? 27.446 2.757 31.454 1.00 67.48 96 GLU A C 1
ATOM 783 O O . GLU A 1 96 ? 27.462 1.833 30.637 1.00 68.25 96 GLU A O 1
ATOM 789 N N . TRP A 1 97 ? 26.756 3.880 31.275 1.00 64.66 97 TRP A N 1
ATOM 790 C CA . TRP A 1 97 ? 26.095 4.223 30.021 1.00 73.57 97 TRP A CA 1
ATOM 791 C C . TRP A 1 97 ? 26.962 5.235 29.282 1.00 71.49 97 TRP A C 1
ATOM 792 O O . TRP A 1 97 ? 27.396 6.231 29.871 1.00 68.61 97 TRP A O 1
ATOM 803 N N . ARG A 1 98 ? 27.215 4.980 28.001 1.00 70.18 98 ARG A N 1
ATOM 804 C CA . ARG A 1 98 ? 28.080 5.833 27.201 1.00 63.38 98 ARG A CA 1
ATOM 805 C C . ARG A 1 98 ? 27.341 6.339 25.972 1.00 56.57 98 ARG A C 1
ATOM 806 O O . ARG A 1 98 ? 26.527 5.629 25.377 1.00 65.22 98 ARG A O 1
ATOM 814 N N . VAL A 1 99 ? 27.643 7.576 25.594 1.00 54.54 99 VAL A N 1
ATOM 815 C CA . VAL A 1 99 ? 27.159 8.177 24.357 1.00 65.29 99 VAL A CA 1
ATOM 816 C C . VAL A 1 99 ? 28.365 8.569 23.513 1.00 65.36 99 VAL A C 1
ATOM 817 O O . VAL A 1 99 ? 29.330 9.141 24.032 1.00 65.50 99 VAL A O 1
ATOM 821 N N . GLU A 1 100 ? 28.306 8.262 22.217 1.00 64.86 100 GLU A N 1
ATOM 822 C CA . GLU A 1 100 ? 29.341 8.614 21.257 1.00 60.20 100 GLU A CA 1
ATOM 823 C C . GLU A 1 100 ? 28.744 9.461 20.141 1.00 65.02 100 GLU A C 1
ATOM 824 O O . GLU A 1 100 ? 27.589 9.272 19.753 1.00 75.05 100 GLU A O 1
ATOM 830 N N . TRP A 1 101 ? 29.539 10.391 19.618 1.00 65.41 101 TRP A N 1
ATOM 831 C CA . TRP A 1 101 ? 29.082 11.226 18.516 1.00 66.58 101 TRP A CA 1
ATOM 832 C C . TRP A 1 101 ? 30.290 11.790 17.782 1.00 71.10 101 TRP A C 1
ATOM 833 O O . TRP A 1 101 ? 31.422 11.731 18.267 1.00 80.72 101 TRP A O 1
ATOM 844 N N . LEU A 1 102 ? 30.033 12.329 16.590 1.00 73.07 102 LEU A N 1
ATOM 845 C CA . LEU A 1 102 ? 31.050 12.968 15.762 1.00 70.56 102 LEU A CA 1
ATOM 846 C C . LEU A 1 102 ? 30.692 14.436 15.599 1.00 80.78 102 LEU A C 1
ATOM 847 O O . LEU A 1 102 ? 29.667 14.763 14.991 1.00 96.25 102 LEU A O 1
ATOM 852 N N . GLU A 1 103 ? 31.534 15.314 16.132 1.00 86.83 103 GLU A N 1
ATOM 853 C CA . GLU A 1 103 ? 31.377 16.754 15.978 1.00 93.63 103 GLU A CA 1
ATOM 854 C C . GLU A 1 103 ? 32.582 17.282 15.213 1.00 101.76 103 GLU A C 1
ATOM 855 O O . GLU A 1 103 ? 33.716 17.188 15.697 1.00 94.44 103 GLU A O 1
ATOM 861 N N . ASN A 1 104 ? 32.334 17.821 14.016 1.00 103.89 104 ASN A N 1
ATOM 862 C CA . ASN A 1 104 ? 33.384 18.370 13.153 1.00 105.41 104 ASN A CA 1
ATOM 863 C C . ASN A 1 104 ? 34.438 17.317 12.818 1.00 97.43 104 ASN A C 1
ATOM 864 O O . ASN A 1 104 ? 35.641 17.587 12.820 1.00 100.83 104 ASN A O 1
ATOM 869 N N . GLY A 1 105 ? 33.980 16.106 12.518 1.00 93.95 105 GLY A N 1
ATOM 870 C CA . GLY A 1 105 ? 34.887 15.030 12.175 1.00 88.88 105 GLY A CA 1
ATOM 871 C C . GLY A 1 105 ? 35.740 14.520 13.312 1.00 85.51 105 GLY A C 1
ATOM 872 O O . GLY A 1 105 ? 36.632 13.699 13.076 1.00 82.49 105 GLY A O 1
ATOM 873 N N . VAL A 1 106 ? 35.493 14.971 14.533 1.00 83.26 106 VAL A N 1
ATOM 874 C CA . VAL A 1 106 ? 36.268 14.581 15.706 1.00 85.19 106 VAL A CA 1
ATOM 875 C C . VAL A 1 106 ? 35.417 13.632 16.547 1.00 75.50 106 VAL A C 1
ATOM 876 O O . VAL A 1 106 ? 34.359 14.038 17.043 1.00 74.21 106 VAL A O 1
ATOM 880 N N . PRO A 1 107 ? 35.837 12.384 16.733 1.00 68.44 107 PRO A N 1
ATOM 881 C CA . PRO A 1 107 ? 35.114 11.491 17.647 1.00 70.81 107 PRO A CA 1
ATOM 882 C C . PRO A 1 107 ? 35.074 12.057 19.057 1.00 68.72 107 PRO A C 1
ATOM 883 O O . PRO A 1 107 ? 36.090 12.487 19.605 1.00 88.74 107 PRO A O 1
ATOM 887 N N . MET A 1 108 ? 33.877 12.068 19.636 1.00 67.57 108 MET A N 1
ATOM 888 C CA . MET A 1 108 ? 33.672 12.528 21.000 1.00 72.09 108 MET A CA 1
ATOM 889 C C . MET A 1 108 ? 32.752 11.546 21.709 1.00 72.94 108 MET A C 1
ATOM 890 O O . MET A 1 108 ? 31.997 10.808 21.070 1.00 67.61 108 MET A O 1
ATOM 895 N N . LYS A 1 109 ? 32.829 11.533 23.039 1.00 69.16 109 LYS A N 1
ATOM 896 C CA . LYS A 1 109 ? 32.062 10.575 23.821 1.00 66.93 109 LYS A CA 1
ATOM 897 C C . LYS A 1 109 ? 31.934 11.062 25.258 1.00 65.46 109 LYS A C 1
ATOM 898 O O . LYS A 1 109 ? 32.778 11.813 25.753 1.00 68.85 109 LYS A O 1
ATOM 904 N N . ALA A 1 110 ? 30.862 10.625 25.917 1.00 59.58 110 ALA A N 1
ATOM 905 C CA . ALA A 1 110 ? 30.612 10.932 27.316 1.00 56.34 110 ALA A CA 1
ATOM 906 C C . ALA A 1 110 ? 30.262 9.642 28.046 1.00 48.45 110 ALA A C 1
ATOM 907 O O . ALA A 1 110 ? 30.028 8.606 27.422 1.00 56.18 110 ALA A O 1
ATOM 909 N N . ARG A 1 111 ? 30.237 9.701 29.378 1.00 41.65 111 ARG A N 1
ATOM 910 C CA . ARG A 1 111 ? 29.969 8.512 30.177 1.00 49.84 111 ARG A CA 1
ATOM 911 C C . ARG A 1 111 ? 29.228 8.884 31.455 1.00 61.95 111 ARG A C 1
ATOM 912 O O . ARG A 1 111 ? 29.490 9.931 32.057 1.00 59.24 111 ARG A O 1
ATOM 920 N N . TRP A 1 112 ? 28.281 8.025 31.840 1.00 68.70 112 TRP A N 1
ATOM 921 C CA . TRP A 1 112 ? 27.560 8.103 33.108 1.00 62.76 112 TRP A CA 1
ATOM 922 C C . TRP A 1 112 ? 27.678 6.758 33.806 1.00 70.85 112 TRP A C 1
ATOM 923 O O . TRP A 1 112 ? 27.399 5.721 33.197 1.00 73.44 112 TRP A O 1
ATOM 934 N N . SER A 1 113 ? 28.070 6.767 35.076 1.00 76.83 113 SER A N 1
ATOM 935 C CA . SER A 1 113 ? 28.194 5.516 35.817 1.00 76.46 113 SER A CA 1
ATOM 936 C C . SER A 1 113 ? 26.870 5.166 36.475 1.00 75.11 113 SER A C 1
ATOM 937 O O . SER A 1 113 ? 26.134 6.052 36.901 1.00 76.75 113 SER A O 1
ATOM 950 N N . LYS A 1 115 ? 26.885 3.208 39.006 1.00 88.05 115 LYS A N 1
ATOM 951 C CA . LYS A 1 115 ? 27.319 2.865 40.353 1.00 82.93 115 LYS A CA 1
ATOM 952 C C . LYS A 1 115 ? 27.136 4.041 41.311 1.00 78.98 115 LYS A C 1
ATOM 953 O O . LYS A 1 115 ? 26.864 3.851 42.497 1.00 75.13 115 LYS A O 1
ATOM 959 N N . LYS A 1 116 ? 27.277 5.261 40.792 1.00 77.72 116 LYS A N 1
ATOM 960 C CA . LYS A 1 116 ? 27.127 6.431 41.649 1.00 88.65 116 LYS A CA 1
ATOM 961 C C . LYS A 1 116 ? 25.660 6.798 41.846 1.00 79.84 116 LYS A C 1
ATOM 962 O O . LYS A 1 116 ? 25.210 7.001 42.979 1.00 82.73 116 LYS A O 1
ATOM 968 N N . VAL A 1 117 ? 24.896 6.882 40.758 1.00 80.43 117 VAL A N 1
ATOM 969 C CA . VAL A 1 117 ? 23.530 7.395 40.816 1.00 89.68 117 VAL A CA 1
ATOM 970 C C . VAL A 1 117 ? 22.470 6.318 40.631 1.00 85.28 117 VAL A C 1
ATOM 971 O O . VAL A 1 117 ? 21.280 6.607 40.837 1.00 77.36 117 VAL A O 1
ATOM 975 N N . GLY A 1 118 ? 22.845 5.109 40.250 1.00 80.06 118 GLY A N 1
ATOM 976 C CA . GLY A 1 118 ? 21.862 4.064 40.050 1.00 89.96 118 GLY A CA 1
ATOM 977 C C . GLY A 1 118 ? 21.577 3.828 38.577 1.00 92.26 118 GLY A C 1
ATOM 978 O O . GLY A 1 118 ? 21.778 4.703 37.723 1.00 88.58 118 GLY A O 1
ATOM 979 N N . ASN A 1 119 ? 21.091 2.620 38.268 1.00 89.25 119 ASN A N 1
ATOM 980 C CA . ASN A 1 119 ? 20.867 2.239 36.875 1.00 89.93 119 ASN A CA 1
ATOM 981 C C . ASN A 1 119 ? 19.794 3.102 36.220 1.00 85.35 119 ASN A C 1
ATOM 982 O O . ASN A 1 119 ? 19.915 3.468 35.045 1.00 84.45 119 ASN A O 1
ATOM 987 N N . ASP A 1 120 ? 18.731 3.426 36.956 1.00 86.78 120 ASP A N 1
ATOM 988 C CA . ASP A 1 120 ? 17.624 4.165 36.358 1.00 92.78 120 ASP A CA 1
ATOM 989 C C . ASP A 1 120 ? 18.020 5.606 36.059 1.00 87.10 120 ASP A C 1
ATOM 990 O O . ASP A 1 120 ? 17.720 6.130 34.980 1.00 89.87 120 ASP A O 1
ATOM 995 N N . GLU A 1 121 ? 18.706 6.262 36.998 1.00 84.68 121 GLU A N 1
ATOM 996 C CA . GLU A 1 121 ? 19.080 7.659 36.794 1.00 83.23 121 GLU A CA 1
ATOM 997 C C . GLU A 1 121 ? 20.172 7.794 35.740 1.00 82.45 121 GLU A C 1
ATOM 998 O O . GLU A 1 121 ? 20.207 8.783 34.997 1.00 83.26 121 GLU A O 1
ATOM 1004 N N . ALA A 1 122 ? 21.074 6.812 35.666 1.00 84.70 122 ALA A N 1
ATOM 1005 C CA . ALA A 1 122 ? 22.164 6.868 34.695 1.00 75.62 122 ALA A CA 1
ATOM 1006 C C . ALA A 1 122 ? 21.639 6.724 33.273 1.00 82.24 122 ALA A C 1
ATOM 1007 O O . ALA A 1 122 ? 22.032 7.480 32.374 1.00 73.80 122 ALA A O 1
ATOM 1009 N N . GLN A 1 123 ? 20.760 5.740 33.049 1.00 86.73 123 GLN A N 1
ATOM 1010 C CA . GLN A 1 123 ? 20.115 5.584 31.749 1.00 80.40 123 GLN A CA 1
ATOM 1011 C C . GLN A 1 123 ? 19.304 6.821 31.389 1.00 76.15 123 GLN A C 1
ATOM 1012 O O . GLN A 1 123 ? 19.250 7.225 30.221 1.00 70.49 123 GLN A O 1
ATOM 1018 N N . LYS A 1 124 ? 18.665 7.434 32.386 1.00 74.24 124 LYS A N 1
ATOM 1019 C CA . LYS A 1 124 ? 17.862 8.625 32.139 1.00 77.21 124 LYS A CA 1
ATOM 1020 C C . LYS A 1 124 ? 18.713 9.752 31.567 1.00 80.35 124 LYS A C 1
ATOM 1021 O O . LYS A 1 124 ? 18.370 10.351 30.540 1.00 74.49 124 LYS A O 1
ATOM 1027 N N . ARG A 1 125 ? 19.846 10.041 32.215 1.00 84.51 125 ARG A N 1
ATOM 1028 C CA . ARG A 1 125 ? 20.666 11.176 31.809 1.00 74.33 125 ARG A CA 1
ATOM 1029 C C . ARG A 1 125 ? 21.371 10.923 30.483 1.00 72.43 125 ARG A C 1
ATOM 1030 O O . ARG A 1 125 ? 21.605 11.866 29.719 1.00 68.22 125 ARG A O 1
ATOM 1038 N N . ALA A 1 126 ? 21.721 9.667 30.197 1.00 69.72 126 ALA A N 1
ATOM 1039 C CA . ALA A 1 126 ? 22.366 9.352 28.927 1.00 65.45 126 ALA A CA 1
ATOM 1040 C C . ALA A 1 126 ? 21.394 9.507 27.764 1.00 80.97 126 ALA A C 1
ATOM 1041 O O . ALA A 1 126 ? 21.726 10.122 26.744 1.00 83.20 126 ALA A O 1
ATOM 1043 N N . ASP A 1 127 ? 20.185 8.950 27.898 1.00 81.93 127 ASP A N 1
ATOM 1044 C CA . ASP A 1 127 ? 19.186 9.079 26.841 1.00 82.21 127 ASP A CA 1
ATOM 1045 C C . ASP A 1 127 ? 18.772 10.530 26.657 1.00 83.08 127 ASP A C 1
ATOM 1046 O O . ASP A 1 127 ? 18.564 10.987 25.526 1.00 84.38 127 ASP A O 1
ATOM 1051 N N . THR A 1 128 ? 18.635 11.267 27.764 1.00 77.83 128 THR A N 1
ATOM 1052 C CA . THR A 1 128 ? 18.307 12.686 27.681 1.00 81.31 128 THR A CA 1
ATOM 1053 C C . THR A 1 128 ? 19.359 13.437 26.880 1.00 85.83 128 THR A C 1
ATOM 1054 O O . THR A 1 128 ? 19.034 14.244 26.003 1.00 91.03 128 THR A O 1
ATOM 1058 N N . PHE A 1 129 ? 20.634 13.173 27.168 1.00 83.07 129 PHE A N 1
ATOM 1059 C CA . PHE A 1 129 ? 21.711 13.804 26.417 1.00 82.93 129 PHE A CA 1
ATOM 1060 C C . PHE A 1 129 ? 21.677 13.386 24.954 1.00 82.18 129 PHE A C 1
ATOM 1061 O O . PHE A 1 129 ? 21.800 14.224 24.052 1.00 80.64 129 PHE A O 1
ATOM 1069 N N . ALA A 1 130 ? 21.529 12.083 24.703 1.00 77.10 130 ALA A N 1
ATOM 1070 C CA . ALA A 1 130 ? 21.595 11.563 23.342 1.00 75.86 130 ALA A CA 1
ATOM 1071 C C . ALA A 1 130 ? 20.509 12.176 22.468 1.00 93.59 130 ALA A C 1
ATOM 1072 O O . ALA A 1 130 ? 20.796 12.787 21.432 1.00 97.24 130 ALA A O 1
ATOM 1074 N N . GLN A 1 131 ? 19.246 12.024 22.881 1.00 90.30 131 GLN A N 1
ATOM 1075 C CA . GLN A 1 131 ? 18.141 12.621 22.137 1.00 89.65 131 GLN A CA 1
ATOM 1076 C C . GLN A 1 131 ? 18.330 14.122 21.968 1.00 92.20 131 GLN A C 1
ATOM 1077 O O . GLN A 1 131 ? 17.973 14.689 20.928 1.00 100.47 131 GLN A O 1
ATOM 1083 N N . SER A 1 132 ? 18.897 14.782 22.981 1.00 90.16 132 SER A N 1
ATOM 1084 C CA . SER A 1 132 ? 19.092 16.227 22.916 1.00 96.60 132 SER A CA 1
ATOM 1085 C C . SER A 1 132 ? 20.033 16.608 21.779 1.00 95.00 132 SER A C 1
ATOM 1086 O O . SER A 1 132 ? 19.752 17.534 21.009 1.00 99.35 132 SER A O 1
ATOM 1089 N N . MET A 1 133 ? 21.165 15.911 21.665 1.00 99.24 133 MET A N 1
ATOM 1090 C CA . MET A 1 133 ? 22.066 16.133 20.538 1.00 105.31 133 MET A CA 1
ATOM 1091 C C . MET A 1 133 ? 21.358 15.916 19.209 1.00 102.92 133 MET A C 1
ATOM 1092 O O . MET A 1 133 ? 21.532 16.697 18.265 1.00 105.16 133 MET A O 1
ATOM 1097 N N . ILE A 1 134 ? 20.551 14.858 19.125 1.00 94.44 134 ILE A N 1
ATOM 1098 C CA . ILE A 1 134 ? 19.910 14.479 17.869 1.00 105.19 134 ILE A CA 1
ATOM 1099 C C . ILE A 1 134 ? 19.034 15.609 17.339 1.00 107.57 134 ILE A C 1
ATOM 1100 O O . ILE A 1 134 ? 19.028 15.898 16.135 1.00 105.89 134 ILE A O 1
ATOM 1105 N N . LYS A 1 135 ? 18.291 16.272 18.227 1.00 110.91 135 LYS A N 1
ATOM 1106 C CA . LYS A 1 135 ? 17.424 17.378 17.840 1.00 111.20 135 LYS A CA 1
ATOM 1107 C C . LYS A 1 135 ? 18.187 18.663 17.538 1.00 112.84 135 LYS A C 1
ATOM 1108 O O . LYS A 1 135 ? 17.576 19.629 17.067 1.00 120.72 135 LYS A O 1
ATOM 1114 N N . GLY A 1 136 ? 19.491 18.704 17.797 1.00 116.91 136 GLY A N 1
ATOM 1115 C CA . GLY A 1 136 ? 20.286 19.875 17.483 1.00 122.18 136 GLY A CA 1
ATOM 1116 C C . GLY A 1 136 ? 20.135 20.997 18.492 1.00 124.98 136 GLY A C 1
ATOM 1117 O O . GLY A 1 136 ? 19.838 22.137 18.126 1.00 128.69 136 GLY A O 1
ATOM 1118 N N . ILE A 1 137 ? 20.336 20.691 19.773 1.00 121.18 137 ILE A N 1
ATOM 1119 C CA . ILE A 1 137 ? 20.286 21.741 20.784 1.00 123.84 137 ILE A CA 1
ATOM 1120 C C . ILE A 1 137 ? 21.618 22.464 20.882 1.00 124.89 137 ILE A C 1
ATOM 1121 O O . ILE A 1 137 ? 21.658 23.646 21.242 1.00 124.05 137 ILE A O 1
ATOM 1126 N N . PHE A 1 138 ? 22.715 21.786 20.552 1.00 127.26 138 PHE A N 1
ATOM 1127 C CA . PHE A 1 138 ? 24.063 22.324 20.694 1.00 123.25 138 PHE A CA 1
ATOM 1128 C C . PHE A 1 138 ? 24.667 22.537 19.313 1.00 120.28 138 PHE A C 1
ATOM 1129 O O . PHE A 1 138 ? 24.822 21.582 18.544 1.00 115.18 138 PHE A O 1
ATOM 1137 N N . ASN A 1 139 ? 25.019 23.783 19.012 1.00 121.66 139 ASN A N 1
ATOM 1138 C CA . ASN A 1 139 ? 25.538 24.139 17.697 1.00 121.33 139 ASN A CA 1
ATOM 1139 C C . ASN A 1 139 ? 27.063 24.247 17.729 1.00 118.56 139 ASN A C 1
ATOM 1140 O O . ASN A 1 139 ? 27.727 24.162 16.695 1.00 115.70 139 ASN A O 1
ATOM 1145 N N . GLN B 1 8 ? 71.384 23.911 39.305 1.00 122.79 8 GLN B N 1
ATOM 1146 C CA . GLN B 1 8 ? 70.089 23.445 38.821 1.00 132.75 8 GLN B CA 1
ATOM 1147 C C . GLN B 1 8 ? 69.902 23.771 37.340 1.00 128.36 8 GLN B C 1
ATOM 1148 O O . GLN B 1 8 ? 68.912 23.373 36.726 1.00 124.56 8 GLN B O 1
ATOM 1154 N N . GLU B 1 9 ? 70.859 24.504 36.778 1.00 124.52 9 GLU B N 1
ATOM 1155 C CA . GLU B 1 9 ? 70.860 24.842 35.364 1.00 119.85 9 GLU B CA 1
ATOM 1156 C C . GLU B 1 9 ? 71.480 23.704 34.550 1.00 110.84 9 GLU B C 1
ATOM 1157 O O . GLU B 1 9 ? 72.212 22.873 35.092 1.00 104.04 9 GLU B O 1
ATOM 1163 N N . PRO B 1 10 ? 71.187 23.625 33.247 1.00 109.48 10 PRO B N 1
ATOM 1164 C CA . PRO B 1 10 ? 71.710 22.509 32.443 1.00 103.69 10 PRO B CA 1
ATOM 1165 C C . PRO B 1 10 ? 73.225 22.588 32.283 1.00 99.97 10 PRO B C 1
ATOM 1166 O O . PRO B 1 10 ? 73.791 23.673 32.134 1.00 101.74 10 PRO B O 1
ATOM 1170 N N . VAL B 1 11 ? 73.881 21.418 32.325 1.00 92.72 11 VAL B N 1
ATOM 1171 C CA . VAL B 1 11 ? 75.340 21.319 32.370 1.00 87.23 11 VAL B CA 1
ATOM 1172 C C . VAL B 1 11 ? 75.822 20.238 31.405 1.00 86.79 11 VAL B C 1
ATOM 1173 O O . VAL B 1 11 ? 75.123 19.259 31.131 1.00 90.14 11 VAL B O 1
ATOM 1177 N N . ILE B 1 12 ? 77.026 20.441 30.870 1.00 80.24 12 ILE B N 1
ATOM 1178 C CA . ILE B 1 12 ? 77.669 19.505 29.957 1.00 75.08 12 ILE B CA 1
ATOM 1179 C C . ILE B 1 12 ? 78.673 18.671 30.739 1.00 75.72 12 ILE B C 1
ATOM 1180 O O . ILE B 1 12 ? 79.542 19.218 31.430 1.00 87.20 12 ILE B O 1
ATOM 1185 N N . LEU B 1 13 ? 78.557 17.349 30.628 1.00 67.65 13 LEU B N 1
ATOM 1186 C CA . LEU B 1 13 ? 79.429 16.413 31.321 1.00 68.93 13 LEU B CA 1
ATOM 1187 C C . LEU B 1 13 ? 80.180 15.550 30.314 1.00 70.61 13 LEU B C 1
ATOM 1188 O O . LEU B 1 13 ? 79.719 15.335 29.191 1.00 70.22 13 LEU B O 1
ATOM 1193 N N . ILE B 1 14 ? 81.344 15.053 30.725 1.00 70.48 14 ILE B N 1
ATOM 1194 C CA . ILE B 1 14 ? 82.199 14.226 29.879 1.00 74.68 14 ILE B CA 1
ATOM 1195 C C . ILE B 1 14 ? 82.246 12.817 30.454 1.00 72.77 14 ILE B C 1
ATOM 1196 O O . ILE B 1 14 ? 82.456 12.633 31.660 1.00 74.69 14 ILE B O 1
ATOM 1201 N N . ASP B 1 15 ? 82.026 11.829 29.591 1.00 71.32 15 ASP B N 1
ATOM 1202 C CA . ASP B 1 15 ? 82.161 10.413 29.922 1.00 73.80 15 ASP B CA 1
ATOM 1203 C C . ASP B 1 15 ? 83.183 9.852 28.942 1.00 80.13 15 ASP B C 1
ATOM 1204 O O . ASP B 1 15 ? 82.829 9.442 27.832 1.00 87.82 15 ASP B O 1
ATOM 1209 N N . LYS B 1 16 ? 84.452 9.845 29.349 1.00 85.06 16 LYS B N 1
ATOM 1210 C CA . LYS B 1 16 ? 85.513 9.375 28.468 1.00 84.86 16 LYS B CA 1
ATOM 1211 C C . LYS B 1 16 ? 85.447 7.869 28.236 1.00 80.00 16 LYS B C 1
ATOM 1212 O O . LYS B 1 16 ? 85.955 7.387 27.217 1.00 74.32 16 LYS B O 1
ATOM 1218 N N . ILE B 1 17 ? 84.839 7.117 29.157 1.00 86.15 17 ILE B N 1
ATOM 1219 C CA . ILE B 1 17 ? 84.718 5.674 28.973 1.00 89.78 17 ILE B CA 1
ATOM 1220 C C . ILE B 1 17 ? 83.700 5.366 27.883 1.00 86.82 17 ILE B C 1
ATOM 1221 O O . ILE B 1 17 ? 83.956 4.561 26.981 1.00 93.59 17 ILE B O 1
ATOM 1226 N N . GLU B 1 18 ? 82.528 6.000 27.949 1.00 88.41 18 GLU B N 1
ATOM 1227 C CA . GLU B 1 18 ? 81.532 5.859 26.895 1.00 92.23 18 GLU B CA 1
ATOM 1228 C C . GLU B 1 18 ? 81.852 6.697 25.666 1.00 85.72 18 GLU B C 1
ATOM 1229 O O . GLU B 1 18 ? 81.159 6.565 24.651 1.00 85.50 18 GLU B O 1
ATOM 1235 N N . ARG B 1 19 ? 82.873 7.552 25.739 1.00 83.49 19 ARG B N 1
ATOM 1236 C CA . ARG B 1 19 ? 83.261 8.428 24.636 1.00 75.34 19 ARG B CA 1
ATOM 1237 C C . ARG B 1 19 ? 82.079 9.270 24.157 1.00 74.74 19 ARG B C 1
ATOM 1238 O O . ARG B 1 19 ? 81.779 9.345 22.963 1.00 70.01 19 ARG B O 1
ATOM 1246 N N . CYS B 1 20 ? 81.405 9.914 25.104 1.00 66.56 20 CYS B N 1
ATOM 1247 C CA . CYS B 1 20 ? 80.253 10.728 24.761 1.00 65.85 20 CYS B CA 1
ATOM 1248 C C . CYS B 1 20 ? 80.074 11.833 25.787 1.00 64.49 20 CYS B C 1
ATOM 1249 O O . CYS B 1 20 ? 80.437 11.683 26.957 1.00 66.32 20 CYS B O 1
ATOM 1252 N N . LEU B 1 21 ? 79.529 12.956 25.326 1.00 67.67 21 LEU B N 1
ATOM 1253 C CA . LEU B 1 21 ? 79.055 13.981 26.235 1.00 68.17 21 LEU B CA 1
ATOM 1254 C C . LEU B 1 21 ? 77.733 13.547 26.852 1.00 67.88 21 LEU B C 1
ATOM 1255 O O . LEU B 1 21 ? 77.058 12.638 26.365 1.00 66.78 21 LEU B O 1
ATOM 1260 N N . VAL B 1 22 ? 77.370 14.207 27.946 1.00 67.29 22 VAL B N 1
ATOM 1261 C CA . VAL B 1 22 ? 76.105 13.983 28.633 1.00 64.64 22 VAL B CA 1
ATOM 1262 C C . VAL B 1 22 ? 75.603 15.345 29.089 1.00 69.99 22 VAL B C 1
ATOM 1263 O O . VAL B 1 22 ? 76.236 15.990 29.934 1.00 77.46 22 VAL B O 1
ATOM 1267 N N . VAL B 1 23 ? 74.492 15.797 28.518 1.00 74.92 23 VAL B N 1
ATOM 1268 C CA . VAL B 1 23 ? 73.855 17.038 28.942 1.00 78.93 23 VAL B CA 1
ATOM 1269 C C . VAL B 1 23 ? 72.890 16.688 30.068 1.00 84.15 23 VAL B C 1
ATOM 1270 O O . VAL B 1 23 ? 71.872 16.028 29.842 1.00 92.71 23 VAL B O 1
ATOM 1274 N N . GLU B 1 24 ? 73.220 17.109 31.285 1.00 85.93 24 GLU B N 1
ATOM 1275 C CA . GLU B 1 24 ? 72.440 16.784 32.469 1.00 91.43 24 GLU B CA 1
ATOM 1276 C C . GLU B 1 24 ? 71.766 18.042 32.997 1.00 93.93 24 GLU B C 1
ATOM 1277 O O . GLU B 1 24 ? 72.422 19.071 33.184 1.00 88.31 24 GLU B O 1
ATOM 1283 N N . TRP B 1 25 ? 70.460 17.954 33.237 1.00 104.28 25 TRP B N 1
ATOM 1284 C CA . TRP B 1 25 ? 69.697 19.077 33.761 1.00 106.44 25 TRP B CA 1
ATOM 1285 C C . TRP B 1 25 ? 68.620 18.547 34.695 1.00 110.00 25 TRP B C 1
ATOM 1286 O O . TRP B 1 25 ? 68.365 17.342 34.765 1.00 115.24 25 TRP B O 1
ATOM 1297 N N . TYR B 1 26 ? 67.982 19.468 35.413 1.00 112.01 26 TYR B N 1
ATOM 1298 C CA . TYR B 1 26 ? 67.015 19.128 36.448 1.00 115.59 26 TYR B CA 1
ATOM 1299 C C . TYR B 1 26 ? 65.687 19.817 36.168 1.00 115.33 26 TYR B C 1
ATOM 1300 O O . TYR B 1 26 ? 65.642 21.038 35.984 1.00 113.41 26 TYR B O 1
ATOM 1309 N N . GLU B 1 27 ? 64.614 19.031 36.137 1.00 120.99 27 GLU B N 1
ATOM 1310 C CA . GLU B 1 27 ? 63.250 19.537 36.042 1.00 125.39 27 GLU B CA 1
ATOM 1311 C C . GLU B 1 27 ? 62.490 19.103 37.288 1.00 129.23 27 GLU B C 1
ATOM 1312 O O . GLU B 1 27 ? 62.467 17.913 37.619 1.00 123.81 27 GLU B O 1
ATOM 1318 N N . ASN B 1 28 ? 61.858 20.069 37.963 1.00 134.47 28 ASN B N 1
ATOM 1319 C CA . ASN B 1 28 ? 61.378 19.894 39.331 1.00 139.93 28 ASN B CA 1
ATOM 1320 C C . ASN B 1 28 ? 62.556 19.476 40.203 1.00 136.43 28 ASN B C 1
ATOM 1321 O O . ASN B 1 28 ? 63.475 20.271 40.429 1.00 137.46 28 ASN B O 1
ATOM 1326 N N . ASN B 1 29 ? 62.557 18.236 40.686 1.00 137.62 29 ASN B N 1
ATOM 1327 C CA . ASN B 1 29 ? 63.724 17.700 41.377 1.00 140.49 29 ASN B CA 1
ATOM 1328 C C . ASN B 1 29 ? 64.281 16.454 40.699 1.00 134.86 29 ASN B C 1
ATOM 1329 O O . ASN B 1 29 ? 65.158 15.791 41.267 1.00 136.38 29 ASN B O 1
ATOM 1334 N N . ILE B 1 30 ? 63.815 16.130 39.498 1.00 135.24 30 ILE B N 1
ATOM 1335 C CA . ILE B 1 30 ? 64.261 14.950 38.767 1.00 128.70 30 ILE B CA 1
ATOM 1336 C C . ILE B 1 30 ? 65.404 15.343 37.842 1.00 121.05 30 ILE B C 1
ATOM 1337 O O . ILE B 1 30 ? 65.367 16.400 37.201 1.00 115.87 30 ILE B O 1
ATOM 1342 N N . ARG B 1 31 ? 66.429 14.499 37.775 1.00 120.13 31 ARG B N 1
ATOM 1343 C CA . ARG B 1 31 ? 67.540 14.710 36.860 1.00 117.96 31 ARG B CA 1
ATOM 1344 C C . ARG B 1 31 ? 67.313 13.906 35.589 1.00 116.38 31 ARG B C 1
ATOM 1345 O O . ARG B 1 31 ? 66.786 12.790 35.632 1.00 114.46 31 ARG B O 1
ATOM 1353 N N . ARG B 1 32 ? 67.703 14.481 34.456 1.00 117.14 32 ARG B N 1
ATOM 1354 C CA . ARG B 1 32 ? 67.576 13.794 33.183 1.00 116.55 32 ARG B CA 1
ATOM 1355 C C . ARG B 1 32 ? 68.772 14.129 32.305 1.00 113.05 32 ARG B C 1
ATOM 1356 O O . ARG B 1 32 ? 69.186 15.289 32.215 1.00 108.15 32 ARG B O 1
ATOM 1364 N N . GLU B 1 33 ? 69.318 13.105 31.657 1.00 105.35 33 GLU B N 1
ATOM 1365 C CA . GLU B 1 33 ? 70.542 13.214 30.881 1.00 92.97 33 GLU B CA 1
ATOM 1366 C C . GLU B 1 33 ? 70.284 12.818 29.435 1.00 98.46 33 GLU B C 1
ATOM 1367 O O . GLU B 1 33 ? 69.415 11.991 29.146 1.00 106.69 33 GLU B O 1
ATOM 1373 N N . GLN B 1 34 ? 71.043 13.423 28.522 1.00 95.30 34 GLN B N 1
ATOM 1374 C CA . GLN B 1 34 ? 70.984 13.077 27.106 1.00 85.93 34 GLN B CA 1
ATOM 1375 C C . GLN B 1 34 ? 72.406 12.957 26.580 1.00 70.88 34 GLN B C 1
ATOM 1376 O O . GLN B 1 34 ? 73.165 13.932 26.599 1.00 69.07 34 GLN B O 1
ATOM 1382 N N . ARG B 1 35 ? 72.762 11.768 26.111 1.00 69.20 35 ARG B N 1
ATOM 1383 C CA . ARG B 1 35 ? 74.118 11.474 25.679 1.00 65.53 35 ARG B CA 1
ATOM 1384 C C . ARG B 1 35 ? 74.319 11.893 24.227 1.00 73.27 35 ARG B C 1
ATOM 1385 O O . ARG B 1 35 ? 73.403 11.796 23.406 1.00 77.77 35 ARG B O 1
ATOM 1393 N N . ILE B 1 36 ? 75.527 12.360 23.918 1.00 70.70 36 ILE B N 1
ATOM 1394 C CA . ILE B 1 36 ? 75.921 12.733 22.562 1.00 64.86 36 ILE B CA 1
ATOM 1395 C C . ILE B 1 36 ? 77.293 12.123 22.326 1.00 62.96 36 ILE B C 1
ATOM 1396 O O . ILE B 1 36 ? 78.291 12.611 22.870 1.00 68.36 36 ILE B O 1
ATOM 1401 N N . SER B 1 37 ? 77.354 11.075 21.512 1.00 64.25 37 SER B N 1
ATOM 1402 C CA . SER B 1 37 ? 78.601 10.357 21.275 1.00 55.71 37 SER B CA 1
ATOM 1403 C C . SER B 1 37 ? 79.496 11.185 20.362 1.00 63.29 37 SER B C 1
ATOM 1404 O O . SER B 1 37 ? 79.142 11.441 19.208 1.00 62.59 37 SER B O 1
ATOM 1407 N N . TYR B 1 38 ? 80.648 11.626 20.876 1.00 70.81 38 TYR B N 1
ATOM 1408 C CA . TYR B 1 38 ? 81.659 12.198 19.996 1.00 65.18 38 TYR B CA 1
ATOM 1409 C C . TYR B 1 38 ? 82.506 11.132 19.320 1.00 61.95 38 TYR B C 1
ATOM 1410 O O . TYR B 1 38 ? 83.357 11.474 18.494 1.00 70.13 38 TYR B O 1
ATOM 1419 N N . LYS B 1 39 ? 82.299 9.857 19.657 1.00 49.88 39 LYS B N 1
ATOM 1420 C CA . LYS B 1 39 ? 82.821 8.783 18.820 1.00 54.36 39 LYS B CA 1
ATOM 1421 C C . LYS B 1 39 ? 82.177 8.809 17.440 1.00 65.59 39 LYS B C 1
ATOM 1422 O O . LYS B 1 39 ? 82.840 8.552 16.430 1.00 63.73 39 LYS B O 1
ATOM 1428 N N . LYS B 1 40 ? 80.880 9.105 17.382 1.00 68.63 40 LYS B N 1
ATOM 1429 C CA . LYS B 1 40 ? 80.173 9.266 16.117 1.00 67.23 40 LYS B CA 1
ATOM 1430 C C . LYS B 1 40 ? 80.244 10.702 15.612 1.00 69.75 40 LYS B C 1
ATOM 1431 O O . LYS B 1 40 ? 80.812 10.969 14.549 1.00 74.14 40 LYS B O 1
ATOM 1437 N N . TYR B 1 41 ? 79.669 11.635 16.371 1.00 68.87 41 TYR B N 1
ATOM 1438 C CA . TYR B 1 41 ? 79.508 12.999 15.883 1.00 72.52 41 TYR B CA 1
ATOM 1439 C C . TYR B 1 41 ? 80.825 13.764 15.851 1.00 75.48 41 TYR B C 1
ATOM 1440 O O . TYR B 1 41 ? 80.948 14.731 15.091 1.00 72.03 41 TYR B O 1
ATOM 1449 N N . GLY B 1 42 ? 81.812 13.348 16.633 1.00 69.63 42 GLY B N 1
ATOM 1450 C CA . GLY B 1 42 ? 83.058 14.074 16.720 1.00 74.06 42 GLY B CA 1
ATOM 1451 C C . GLY B 1 42 ? 82.978 15.226 17.705 1.00 78.70 42 GLY B C 1
ATOM 1452 O O . GLY B 1 42 ? 81.906 15.725 18.044 1.00 80.34 42 GLY B O 1
ATOM 1453 N N . ASN B 1 43 ? 84.155 15.659 18.163 1.00 68.92 43 ASN B N 1
ATOM 1454 C CA . ASN B 1 43 ? 84.223 16.640 19.241 1.00 72.85 43 ASN B CA 1
ATOM 1455 C C . ASN B 1 43 ? 83.504 17.935 18.874 1.00 78.25 43 ASN B C 1
ATOM 1456 O O . ASN B 1 43 ? 82.697 18.451 19.657 1.00 76.27 43 ASN B O 1
ATOM 1461 N N . ASP B 1 44 ? 83.776 18.472 17.684 1.00 79.13 44 ASP B N 1
ATOM 1462 C CA . ASP B 1 44 ? 83.223 19.776 17.324 1.00 78.11 44 ASP B CA 1
ATOM 1463 C C . ASP B 1 44 ? 81.710 19.710 17.137 1.00 86.56 44 ASP B C 1
ATOM 1464 O O . ASP B 1 44 ? 80.974 20.553 17.665 1.00 84.47 44 ASP B O 1
ATOM 1469 N N . LYS B 1 45 ? 81.225 18.720 16.382 1.00 85.36 45 LYS B N 1
ATOM 1470 C CA . LYS B 1 45 ? 79.785 18.603 16.160 1.00 80.18 45 LYS B CA 1
ATOM 1471 C C . LYS B 1 45 ? 79.053 18.338 17.469 1.00 77.95 45 LYS B C 1
ATOM 1472 O O . LYS B 1 45 ? 78.048 18.989 17.775 1.00 80.76 45 LYS B O 1
ATOM 1478 N N . ALA B 1 46 ? 79.554 17.383 18.261 1.00 76.41 46 ALA B N 1
ATOM 1479 C CA . ALA B 1 46 ? 78.906 17.030 19.521 1.00 75.55 46 ALA B CA 1
ATOM 1480 C C . ALA B 1 46 ? 78.757 18.247 20.423 1.00 72.01 46 ALA B C 1
ATOM 1481 O O . ALA B 1 46 ? 77.687 18.486 20.993 1.00 73.85 46 ALA B O 1
ATOM 1483 N N . LYS B 1 47 ? 79.826 19.032 20.558 1.00 74.00 47 LYS B N 1
ATOM 1484 C CA . LYS B 1 47 ? 79.756 20.229 21.388 1.00 76.37 47 LYS B CA 1
ATOM 1485 C C . LYS B 1 47 ? 78.746 21.219 20.829 1.00 76.29 47 LYS B C 1
ATOM 1486 O O . LYS B 1 47 ? 78.051 21.906 21.589 1.00 76.30 47 LYS B O 1
ATOM 1492 N N . LEU B 1 48 ? 78.636 21.293 19.502 1.00 76.57 48 LEU B N 1
ATOM 1493 C CA . LEU B 1 48 ? 77.669 22.199 18.893 1.00 80.63 48 LEU B CA 1
ATOM 1494 C C . LEU B 1 48 ? 76.241 21.724 19.129 1.00 75.73 48 LEU B C 1
ATOM 1495 O O . LEU B 1 48 ? 75.375 22.509 19.529 1.00 79.31 48 LEU B O 1
ATOM 1500 N N . ARG B 1 49 ? 75.973 20.440 18.885 1.00 72.91 49 ARG B N 1
ATOM 1501 C CA . ARG B 1 49 ? 74.625 19.924 19.094 1.00 73.24 49 ARG B CA 1
ATOM 1502 C C . ARG B 1 49 ? 74.220 20.018 20.558 1.00 73.48 49 ARG B C 1
ATOM 1503 O O . ARG B 1 49 ? 73.054 20.283 20.869 1.00 82.88 49 ARG B O 1
ATOM 1511 N N . ALA B 1 50 ? 75.171 19.810 21.470 1.00 72.53 50 ALA B N 1
ATOM 1512 C CA . ALA B 1 50 ? 74.885 19.995 22.888 1.00 67.71 50 ALA B CA 1
ATOM 1513 C C . ALA B 1 50 ? 74.550 21.449 23.186 1.00 69.70 50 ALA B C 1
ATOM 1514 O O . ALA B 1 50 ? 73.694 21.737 24.030 1.00 69.21 50 ALA B O 1
ATOM 1516 N N . LYS B 1 51 ? 75.211 22.377 22.493 1.00 76.07 51 LYS B N 1
ATOM 1517 C CA . LYS B 1 51 ? 74.854 23.787 22.598 1.00 82.58 51 LYS B CA 1
ATOM 1518 C C . LYS B 1 51 ? 73.437 24.023 22.101 1.00 84.51 51 LYS B C 1
ATOM 1519 O O . LYS B 1 51 ? 72.671 24.781 22.706 1.00 91.35 51 LYS B O 1
ATOM 1525 N N . GLU B 1 52 ? 73.083 23.394 20.978 1.00 83.69 52 GLU B N 1
ATOM 1526 C CA . GLU B 1 52 ? 71.732 23.517 20.437 1.00 88.17 52 GLU B CA 1
ATOM 1527 C C . GLU B 1 52 ? 70.693 23.049 21.450 1.00 85.15 52 GLU B C 1
ATOM 1528 O O . GLU B 1 52 ? 69.689 23.730 21.684 1.00 89.18 52 GLU B O 1
ATOM 1534 N N . LEU B 1 53 ? 70.929 21.894 22.078 1.00 73.00 53 LEU B N 1
ATOM 1535 C CA . LEU B 1 53 ? 70.019 21.422 23.116 1.00 70.68 53 LEU B CA 1
ATOM 1536 C C . LEU B 1 53 ? 69.992 22.382 24.300 1.00 78.23 53 LEU B C 1
ATOM 1537 O O . LEU B 1 53 ? 68.932 22.620 24.891 1.00 86.73 53 LEU B O 1
ATOM 1542 N N . ILE B 1 54 ? 71.147 22.946 24.662 1.00 88.83 54 ILE B N 1
ATOM 1543 C CA . ILE B 1 54 ? 71.180 23.959 25.714 1.00 92.87 54 ILE B CA 1
ATOM 1544 C C . ILE B 1 54 ? 70.301 25.146 25.332 1.00 93.98 54 ILE B C 1
ATOM 1545 O O . ILE B 1 54 ? 69.538 25.664 26.154 1.00 98.35 54 ILE B O 1
ATOM 1550 N N . GLU B 1 55 ? 70.389 25.582 24.071 1.00 95.12 55 GLU B N 1
ATOM 1551 C CA . GLU B 1 55 ? 69.556 26.687 23.603 1.00 101.12 55 GLU B CA 1
ATOM 1552 C C . GLU B 1 55 ? 68.077 26.342 23.697 1.00 99.93 55 GLU B C 1
ATOM 1553 O O . GLU B 1 55 ? 67.266 27.174 24.121 1.00 100.52 55 GLU B O 1
ATOM 1559 N N . LYS B 1 56 ? 67.704 25.121 23.300 1.00 102.26 56 LYS B N 1
ATOM 1560 C CA . LYS B 1 56 ? 66.302 24.715 23.362 1.00 99.43 56 LYS B CA 1
ATOM 1561 C C . LYS B 1 56 ? 65.804 24.681 24.802 1.00 101.09 56 LYS B C 1
ATOM 1562 O O . LYS B 1 56 ? 64.671 25.088 25.086 1.00 104.67 56 L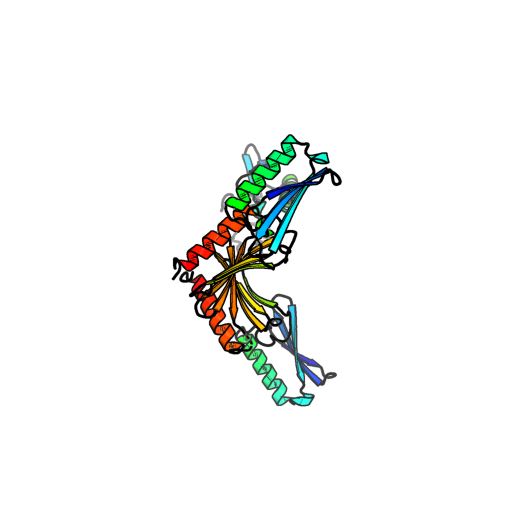YS B O 1
ATOM 1568 N N . LEU B 1 57 ? 66.639 24.201 25.728 1.00 100.40 57 LEU B N 1
ATOM 1569 C CA . LEU B 1 57 ? 66.256 24.192 27.135 1.00 101.92 57 LEU B CA 1
ATOM 1570 C C . LEU B 1 57 ? 66.169 25.605 27.698 1.00 106.10 57 LEU B C 1
ATOM 1571 O O . LEU B 1 57 ? 65.392 25.856 28.625 1.00 108.83 57 LEU B O 1
ATOM 1576 N N . LYS B 1 58 ? 66.965 26.536 27.162 1.00 104.07 58 LYS B N 1
ATOM 1577 C CA . LYS B 1 58 ? 66.832 27.935 27.555 1.00 106.12 58 LYS B CA 1
ATOM 1578 C C . LYS B 1 58 ? 65.499 28.515 27.100 1.00 120.60 58 LYS B C 1
ATOM 1579 O O . LYS B 1 58 ? 64.937 29.391 27.769 1.00 123.13 58 LYS B O 1
ATOM 1585 N N . SER B 1 59 ? 64.982 28.041 25.964 1.00 122.40 59 SER B N 1
ATOM 1586 C CA . SER B 1 59 ? 63.704 28.515 25.450 1.00 121.28 59 SER B CA 1
ATOM 1587 C C . SER B 1 59 ? 62.534 28.111 26.337 1.00 123.64 59 SER B C 1
ATOM 1588 O O . SER B 1 59 ? 61.475 28.745 26.275 1.00 135.19 59 SER B O 1
ATOM 1591 N N . GLY B 1 60 ? 62.695 27.072 27.154 1.00 117.45 60 GLY B N 1
ATOM 1592 C CA . GLY B 1 60 ? 61.623 26.564 27.986 1.00 119.54 60 GLY B CA 1
ATOM 1593 C C . GLY B 1 60 ? 61.079 25.221 27.557 1.00 115.33 60 GLY B C 1
ATOM 1594 O O . GLY B 1 60 ? 60.140 24.723 28.188 1.00 117.68 60 GLY B O 1
ATOM 1595 N N . ILE B 1 61 ? 61.634 24.620 26.502 1.00 110.83 61 ILE B N 1
ATOM 1596 C CA . ILE B 1 61 ? 61.171 23.317 26.044 1.00 110.61 61 ILE B CA 1
ATOM 1597 C C . ILE B 1 61 ? 61.428 22.271 27.123 1.00 113.39 61 ILE B C 1
ATOM 1598 O O . ILE B 1 61 ? 62.471 22.278 27.788 1.00 110.44 61 ILE B O 1
ATOM 1603 N N . THR B 1 62 ? 60.465 21.373 27.314 1.00 114.27 62 THR B N 1
ATOM 1604 C CA . THR B 1 62 ? 60.562 20.353 28.344 1.00 114.59 62 THR B CA 1
ATOM 1605 C C . THR B 1 62 ? 61.183 19.075 27.782 1.00 113.15 62 THR B C 1
ATOM 1606 O O . THR B 1 62 ? 61.543 18.986 26.606 1.00 109.89 62 THR B O 1
ATOM 1610 N N . PHE B 1 63 ? 61.307 18.067 28.649 1.00 113.12 63 PHE B N 1
ATOM 1611 C CA . PHE B 1 63 ? 61.868 16.781 28.245 1.00 113.49 63 PHE B CA 1
ATOM 1612 C C . PHE B 1 63 ? 60.975 16.081 27.227 1.00 124.26 63 PHE B C 1
ATOM 1613 O O . PHE B 1 63 ? 61.451 15.601 26.191 1.00 121.15 63 PHE B O 1
ATOM 1621 N N . GLU B 1 64 ? 59.671 16.013 27.509 1.00 125.31 64 GLU B N 1
ATOM 1622 C CA . GLU B 1 64 ? 58.785 15.130 26.756 1.00 121.49 64 GLU B CA 1
ATOM 1623 C C . GLU B 1 64 ? 58.616 15.583 25.312 1.00 119.49 64 GLU B C 1
ATOM 1624 O O . GLU B 1 64 ? 58.635 14.756 24.396 1.00 119.61 64 GLU B O 1
ATOM 1630 N N . GLN B 1 65 ? 58.434 16.884 25.081 1.00 118.46 65 GLN B N 1
ATOM 1631 C CA . GLN B 1 65 ? 58.293 17.356 23.708 1.00 120.76 65 GLN B CA 1
ATOM 1632 C C . GLN B 1 65 ? 59.564 17.144 22.896 1.00 126.93 65 GLN B C 1
ATOM 1633 O O . GLN B 1 65 ? 59.491 17.059 21.666 1.00 130.17 65 GLN B O 1
ATOM 1639 N N . LEU B 1 66 ? 60.722 17.055 23.554 1.00 122.67 66 LEU B N 1
ATOM 1640 C CA . LEU B 1 66 ? 61.955 16.711 22.853 1.00 123.55 66 LEU B CA 1
ATOM 1641 C C . LEU B 1 66 ? 62.039 15.212 22.590 1.00 122.20 66 LEU B C 1
ATOM 1642 O O . LEU B 1 66 ? 62.287 14.785 21.457 1.00 121.12 66 LEU B O 1
ATOM 1647 N N . TYR B 1 67 ? 61.835 14.400 23.627 1.00 120.10 67 TYR B N 1
ATOM 1648 C CA . TYR B 1 67 ? 61.911 12.944 23.532 1.00 121.53 67 TYR B CA 1
ATOM 1649 C C . TYR B 1 67 ? 60.590 12.346 23.994 1.00 128.11 67 TYR B C 1
ATOM 1650 O O . TYR B 1 67 ? 60.498 11.790 25.100 1.00 130.93 67 TYR B O 1
ATOM 1659 N N . PRO B 1 68 ? 59.534 12.446 23.181 1.00 128.26 68 PRO B N 1
ATOM 1660 C CA . PRO B 1 68 ? 58.268 11.812 23.566 1.00 123.11 68 PRO B CA 1
ATOM 1661 C C . PRO B 1 68 ? 58.351 10.302 23.531 1.00 128.02 68 PRO B C 1
ATOM 1662 O O . PRO B 1 68 ? 57.657 9.632 24.306 1.00 129.95 68 PRO B O 1
ATOM 1666 N N . ASP B 1 69 ? 59.198 9.757 22.656 1.00 132.55 69 ASP B N 1
ATOM 1667 C CA . ASP B 1 69 ? 59.469 8.325 22.642 1.00 134.84 69 ASP B CA 1
ATOM 1668 C C . ASP B 1 69 ? 59.897 7.830 24.019 1.00 130.22 69 ASP B C 1
ATOM 1669 O O . ASP B 1 69 ? 59.505 6.738 24.446 1.00 132.65 69 ASP B O 1
ATOM 1674 N N . LYS B 1 70 ? 60.690 8.625 24.734 1.00 128.87 70 LYS B N 1
ATOM 1675 C CA . LYS B 1 70 ? 61.131 8.272 26.076 1.00 134.32 70 LYS B CA 1
ATOM 1676 C C . LYS B 1 70 ? 60.102 8.721 27.106 1.00 127.75 70 LYS B C 1
ATOM 1677 O O . LYS B 1 70 ? 59.541 9.816 27.006 1.00 130.41 70 LYS B O 1
ATOM 1683 N N . GLY B 1 71 ? 59.854 7.865 28.093 1.00 119.73 71 GLY B N 1
ATOM 1684 C CA . GLY B 1 71 ? 58.979 8.203 29.188 1.00 120.98 71 GLY B CA 1
ATOM 1685 C C . GLY B 1 71 ? 57.738 7.337 29.248 1.00 129.42 71 GLY B C 1
ATOM 1686 O O . GLY B 1 71 ? 57.698 6.224 28.714 1.00 128.79 71 GLY B O 1
ATOM 1687 N N . PRO B 1 72 ? 56.697 7.840 29.906 1.00 129.59 72 PRO B N 1
ATOM 1688 C CA . PRO B 1 72 ? 55.452 7.075 30.040 1.00 119.15 72 PRO B CA 1
ATOM 1689 C C . PRO B 1 72 ? 54.725 6.986 28.717 1.00 121.11 72 PRO B C 1
ATOM 1690 O O . PRO B 1 72 ? 54.942 7.820 27.821 1.00 121.24 72 PRO B O 1
ATOM 1694 N N . PRO B 1 73 ? 53.852 5.989 28.538 1.00 119.95 73 PRO B N 1
ATOM 1695 C CA . PRO B 1 73 ? 53.082 5.929 27.288 1.00 110.02 73 PRO B CA 1
ATOM 1696 C C . PRO B 1 73 ? 52.035 7.023 27.187 1.00 104.27 73 PRO B C 1
ATOM 1697 O O . PRO B 1 73 ? 51.847 7.598 26.108 1.00 102.01 73 PRO B O 1
ATOM 1701 N N . ILE B 1 74 ? 51.352 7.334 28.286 1.00 95.37 74 ILE B N 1
ATOM 1702 C CA . ILE B 1 74 ? 50.338 8.381 28.327 1.00 93.37 74 ILE B CA 1
ATOM 1703 C C . ILE B 1 74 ? 50.900 9.550 29.124 1.00 92.12 74 ILE B C 1
ATOM 1704 O O . ILE B 1 74 ? 51.336 9.377 30.269 1.00 96.01 74 ILE B O 1
ATOM 1709 N N . VAL B 1 75 ? 50.894 10.733 28.519 1.00 84.70 75 VAL B N 1
ATOM 1710 C CA . VAL B 1 75 ? 51.438 11.942 29.127 1.00 88.82 75 VAL B CA 1
ATOM 1711 C C . VAL B 1 75 ? 50.337 12.991 29.178 1.00 89.31 75 VAL B C 1
ATOM 1712 O O . VAL B 1 75 ? 49.643 13.217 28.180 1.00 96.73 75 VAL B O 1
ATOM 1716 N N . ARG B 1 76 ? 50.173 13.622 30.340 1.00 86.53 76 ARG B N 1
ATOM 1717 C CA . ARG B 1 76 ? 49.169 14.662 30.537 1.00 90.78 76 ARG B CA 1
ATOM 1718 C C . ARG B 1 76 ? 49.856 16.023 30.495 1.00 85.77 76 ARG B C 1
ATOM 1719 O O . ARG B 1 76 ? 50.560 16.398 31.438 1.00 86.26 76 ARG B O 1
ATOM 1727 N N . VAL B 1 77 ? 49.640 16.762 29.405 1.00 79.08 77 VAL B N 1
ATOM 1728 C CA . VAL B 1 77 ? 50.236 18.088 29.270 1.00 77.82 77 VAL B CA 1
ATOM 1729 C C . VAL B 1 77 ? 49.739 19.009 30.379 1.00 85.47 77 VAL B C 1
ATOM 1730 O O . VAL B 1 77 ? 50.532 19.593 31.127 1.00 107.92 77 VAL B O 1
ATOM 1734 N N . PHE B 1 78 ? 48.423 19.148 30.509 1.00 85.16 78 PHE B N 1
ATOM 1735 C CA . PHE B 1 78 ? 47.847 19.831 31.659 1.00 89.96 78 PHE B CA 1
ATOM 1736 C C . PHE B 1 78 ? 46.527 19.161 32.007 1.00 90.47 78 PHE B C 1
AT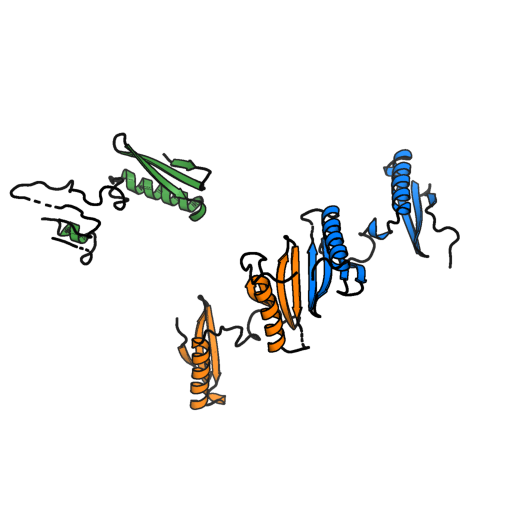OM 1737 O O . PHE B 1 78 ? 45.966 18.407 31.209 1.00 92.09 78 PHE B O 1
ATOM 1745 N N . GLU B 1 79 ? 46.039 19.428 33.218 1.00 90.82 79 GLU B N 1
ATOM 1746 C CA . GLU B 1 79 ? 44.863 18.728 33.716 1.00 99.83 79 GLU B CA 1
ATOM 1747 C C . GLU B 1 79 ? 44.113 19.601 34.713 1.00 102.85 79 GLU B C 1
ATOM 1748 O O . GLU B 1 79 ? 44.687 20.493 35.343 1.00 106.99 79 GLU B O 1
ATOM 1754 N N . ASN B 1 80 ? 42.812 19.323 34.840 1.00 99.83 80 ASN B N 1
ATOM 1755 C CA . ASN B 1 80 ? 41.946 19.936 35.851 1.00 101.95 80 ASN B CA 1
ATOM 1756 C C . ASN B 1 80 ? 42.007 21.462 35.797 1.00 103.18 80 ASN B C 1
ATOM 1757 O O . ASN B 1 80 ? 42.065 22.140 36.826 1.00 111.57 80 ASN B O 1
ATOM 1762 N N . VAL B 1 81 ? 41.979 22.011 34.582 1.00 98.72 81 VAL B N 1
ATOM 1763 C CA . VAL B 1 81 ? 42.124 23.449 34.376 1.00 102.40 81 VAL B CA 1
ATOM 1764 C C . VAL B 1 81 ? 40.885 24.185 34.875 1.00 105.06 81 VAL B C 1
ATOM 1765 O O . VAL B 1 81 ? 39.949 24.438 34.107 1.00 99.81 81 VAL B O 1
ATOM 1769 N N . GLY B 1 82 ? 40.877 24.537 36.157 1.00 108.74 82 GLY B N 1
ATOM 1770 C CA . GLY B 1 82 ? 39.816 25.369 36.706 1.00 109.80 82 GLY B CA 1
ATOM 1771 C C . GLY B 1 82 ? 38.457 24.716 36.568 1.00 112.15 82 GLY B C 1
ATOM 1772 O O . GLY B 1 82 ? 38.220 23.614 37.075 1.00 113.12 82 GLY B O 1
ATOM 1773 N N . VAL B 1 83 ? 37.541 25.414 35.893 1.00 112.70 83 VAL B N 1
ATOM 1774 C CA . VAL B 1 83 ? 36.242 24.853 35.542 1.00 113.89 83 VAL B CA 1
ATOM 1775 C C . VAL B 1 83 ? 36.397 23.996 34.294 1.00 112.69 83 VAL B C 1
ATOM 1776 O O . VAL B 1 83 ? 37.330 24.181 33.503 1.00 109.37 83 VAL B O 1
ATOM 1780 N N . TYR B 1 84 ? 35.485 23.031 34.133 1.00 109.63 84 TYR B N 1
ATOM 1781 C CA . TYR B 1 84 ? 35.480 22.060 33.039 1.00 108.88 84 TYR B CA 1
ATOM 1782 C C . TYR B 1 84 ? 36.592 21.029 33.210 1.00 100.38 84 TYR B C 1
ATOM 1783 O O . TYR B 1 84 ? 36.571 19.981 32.559 1.00 100.47 84 TYR B O 1
ATOM 1792 N N . ASN B 1 85 ? 37.558 21.314 34.087 1.00 100.96 85 ASN B N 1
ATOM 1793 C CA . ASN B 1 85 ? 38.683 20.416 34.364 1.00 99.73 85 ASN B CA 1
ATOM 1794 C C . ASN B 1 85 ? 39.317 19.899 33.074 1.00 97.63 85 ASN B C 1
ATOM 1795 O O . ASN B 1 85 ? 39.593 18.707 32.925 1.00 89.61 85 ASN B O 1
ATOM 1800 N N . VAL B 1 86 ? 39.548 20.817 32.131 1.00 98.60 86 VAL B N 1
ATOM 1801 C CA . VAL B 1 86 ? 40.077 20.439 30.826 1.00 93.46 86 VAL B CA 1
ATOM 1802 C C . VAL B 1 86 ? 41.452 19.792 30.980 1.00 89.65 86 VAL B C 1
ATOM 1803 O O . VAL B 1 86 ? 42.252 20.166 31.846 1.00 96.79 86 VAL B O 1
ATOM 1807 N N . SER B 1 87 ? 41.720 18.794 30.141 1.00 80.25 87 SER B N 1
ATOM 1808 C CA . SER B 1 87 ? 42.991 18.087 30.162 1.00 81.74 87 SER B CA 1
ATOM 1809 C C . SER B 1 87 ? 43.374 17.714 28.738 1.00 82.27 87 SER B C 1
ATOM 1810 O O . SER B 1 87 ? 42.511 17.361 27.932 1.00 90.31 87 SER B O 1
ATOM 1813 N N . LEU B 1 88 ? 44.668 17.794 28.437 1.00 83.71 88 LEU B N 1
ATOM 1814 C CA . LEU B 1 88 ? 45.205 17.409 27.138 1.00 81.10 88 LEU B CA 1
ATOM 1815 C C . LEU B 1 88 ? 46.200 16.276 27.340 1.00 81.82 88 LEU B C 1
ATOM 1816 O O . LEU B 1 88 ? 47.104 16.378 28.177 1.00 80.91 88 LEU B O 1
ATOM 1821 N N . ILE B 1 89 ? 46.030 15.201 26.576 1.00 78.63 89 ILE B N 1
ATOM 1822 C CA . ILE B 1 89 ? 46.752 13.953 26.783 1.00 77.29 89 ILE B CA 1
ATOM 1823 C C . ILE B 1 89 ? 47.373 13.510 25.465 1.00 80.28 89 ILE B C 1
ATOM 1824 O O . ILE B 1 89 ? 46.744 13.610 24.406 1.00 83.58 89 ILE B O 1
ATOM 1829 N N . ARG B 1 90 ? 48.613 13.034 25.533 1.00 76.85 90 ARG B N 1
ATOM 1830 C CA . ARG B 1 90 ? 49.280 12.382 24.413 1.00 77.36 90 ARG B CA 1
ATOM 1831 C C . ARG B 1 90 ? 49.368 10.893 24.722 1.00 77.12 90 ARG B C 1
ATOM 1832 O O . ARG B 1 90 ? 49.878 10.506 25.779 1.00 82.31 90 ARG B O 1
ATOM 1840 N N . ASP B 1 91 ? 48.856 10.067 23.812 1.00 81.30 91 ASP B N 1
ATOM 1841 C CA . ASP B 1 91 ? 48.714 8.629 24.024 1.00 89.65 91 ASP B CA 1
ATOM 1842 C C . ASP B 1 91 ? 49.496 7.898 22.940 1.00 93.05 91 ASP B C 1
ATOM 1843 O O . ASP B 1 91 ? 49.101 7.913 21.771 1.00 102.19 91 ASP B O 1
ATOM 1848 N N . ARG B 1 92 ? 50.596 7.246 23.329 1.00 90.23 92 ARG B N 1
ATOM 1849 C CA . ARG B 1 92 ? 51.394 6.502 22.359 1.00 101.31 92 ARG B CA 1
ATOM 1850 C C . ARG B 1 92 ? 50.819 5.124 22.068 1.00 99.28 92 ARG B C 1
ATOM 1851 O O . ARG B 1 92 ? 51.040 4.585 20.978 1.00 99.80 92 ARG B O 1
ATOM 1859 N N . ILE B 1 93 ? 50.103 4.534 23.027 1.00 98.84 93 ILE B N 1
ATOM 1860 C CA . ILE B 1 93 ? 49.542 3.201 22.824 1.00 103.84 93 ILE B CA 1
ATOM 1861 C C . ILE B 1 93 ? 48.558 3.213 21.660 1.00 100.78 93 ILE B C 1
ATOM 1862 O O . ILE B 1 93 ? 48.692 2.442 20.702 1.00 101.84 93 ILE B O 1
ATOM 1867 N N . GLU B 1 94 ? 47.565 4.098 21.718 1.00 97.70 94 GLU B N 1
ATOM 1868 C CA . GLU B 1 94 ? 46.606 4.241 20.631 1.00 101.57 94 GLU B CA 1
ATOM 1869 C C . GLU B 1 94 ? 47.029 5.275 19.596 1.00 101.58 94 GLU B C 1
ATOM 1870 O O . GLU B 1 94 ? 46.304 5.475 18.615 1.00 101.48 94 GLU B O 1
ATOM 1876 N N . ARG B 1 95 ? 48.178 5.920 19.788 1.00 94.82 95 ARG B N 1
ATOM 1877 C CA . ARG B 1 95 ? 48.728 6.894 18.847 1.00 92.59 95 ARG B CA 1
ATOM 1878 C C . ARG B 1 95 ? 47.699 7.975 18.516 1.00 97.21 95 ARG B C 1
ATOM 1879 O O . ARG B 1 95 ? 47.303 8.169 17.365 1.00 103.63 95 ARG B O 1
ATOM 1887 N N . GLU B 1 96 ? 47.260 8.679 19.559 1.00 84.99 96 GLU B N 1
ATOM 1888 C CA . GLU B 1 96 ? 46.235 9.697 19.391 1.00 89.74 96 GLU B CA 1
ATOM 1889 C C . GLU B 1 96 ? 46.396 10.788 20.439 1.00 84.02 96 GLU B C 1
ATOM 1890 O O . GLU B 1 96 ? 46.961 10.572 21.514 1.00 82.43 96 GLU B O 1
ATOM 1896 N N . TRP B 1 97 ? 45.882 11.969 20.104 1.00 84.26 97 TRP B N 1
ATOM 1897 C CA . TRP B 1 97 ? 45.800 13.099 21.021 1.00 82.54 97 TRP B CA 1
ATOM 1898 C C . TRP B 1 97 ? 44.374 13.219 21.537 1.00 79.34 97 TRP B C 1
ATOM 1899 O O . TRP B 1 97 ? 43.428 13.254 20.746 1.00 83.44 97 TRP B O 1
ATOM 1910 N N . ARG B 1 98 ? 44.223 13.285 22.857 1.00 77.08 98 ARG B N 1
ATOM 1911 C CA . ARG B 1 98 ? 42.909 13.321 23.479 1.00 70.00 98 ARG B CA 1
ATOM 1912 C C . ARG B 1 98 ? 42.752 14.560 24.347 1.00 71.48 98 ARG B C 1
ATOM 1913 O O . ARG B 1 98 ? 43.727 15.104 24.871 1.00 80.60 98 ARG B O 1
ATOM 1921 N N . VAL B 1 99 ? 41.505 14.997 24.491 1.00 72.99 99 VAL B N 1
ATOM 1922 C CA . VAL B 1 99 ? 41.126 16.078 25.391 1.00 69.28 99 VAL B CA 1
ATOM 1923 C C . VAL B 1 99 ? 40.027 15.554 26.301 1.00 68.61 99 VAL B C 1
ATOM 1924 O O . VAL B 1 99 ? 39.085 14.914 25.827 1.00 78.06 99 VAL B O 1
ATOM 1928 N N . GLU B 1 100 ? 40.151 15.810 27.598 1.00 66.77 100 GLU B N 1
ATOM 1929 C CA . GLU B 1 100 ? 39.168 15.373 28.578 1.00 69.44 100 GLU B CA 1
ATOM 1930 C C . GLU B 1 100 ? 38.618 16.590 29.304 1.00 82.55 100 GLU B C 1
ATOM 1931 O O . GLU B 1 100 ? 39.359 17.535 29.589 1.00 90.93 100 GLU B O 1
ATOM 1937 N N . TRP B 1 101 ? 37.321 16.567 29.605 1.00 82.94 101 TRP B N 1
ATOM 1938 C CA . TRP B 1 101 ? 36.707 17.659 30.350 1.00 89.54 101 TRP B CA 1
ATOM 1939 C C . TRP B 1 101 ? 35.403 17.176 30.968 1.00 88.43 101 TRP B C 1
ATOM 1940 O O . TRP B 1 101 ? 34.907 16.090 30.660 1.00 88.72 101 TRP B O 1
ATOM 1951 N N . LEU B 1 102 ? 34.856 18.009 31.855 1.00 90.73 102 LEU B N 1
ATOM 1952 C CA . LEU B 1 102 ? 33.597 17.742 32.548 1.00 88.38 102 LEU B CA 1
ATOM 1953 C C . LEU B 1 102 ? 32.587 18.805 32.141 1.00 91.88 102 LEU B C 1
ATOM 1954 O O . LEU B 1 102 ? 32.770 19.990 32.440 1.00 90.98 102 LEU B O 1
ATOM 1959 N N . GLU B 1 103 ? 31.527 18.382 31.461 1.00 97.27 103 GLU B N 1
ATOM 1960 C CA . GLU B 1 103 ? 30.405 19.245 31.109 1.00 93.76 103 GLU B CA 1
ATOM 1961 C C . GLU B 1 103 ? 29.213 18.799 31.946 1.00 90.99 103 GLU B C 1
ATOM 1962 O O . GLU B 1 103 ? 28.696 17.694 31.753 1.00 92.64 103 GLU B O 1
ATOM 1968 N N . ASN B 1 104 ? 28.794 19.651 32.883 1.00 89.78 104 ASN B N 1
ATOM 1969 C CA . ASN B 1 104 ? 27.693 19.345 33.796 1.00 93.61 104 ASN B CA 1
ATOM 1970 C C . ASN B 1 104 ? 27.966 18.063 34.581 1.00 84.53 104 ASN B C 1
ATOM 1971 O O . ASN B 1 104 ? 27.100 17.199 34.732 1.00 90.34 104 ASN B O 1
ATOM 1976 N N . GLY B 1 105 ? 29.191 17.943 35.085 1.00 85.45 105 GLY B N 1
ATOM 1977 C CA . GLY B 1 105 ? 29.560 16.780 35.867 1.00 86.07 105 GLY B CA 1
ATOM 1978 C C . GLY B 1 105 ? 29.680 15.494 35.084 1.00 82.80 105 GLY B C 1
ATOM 1979 O O . GLY B 1 105 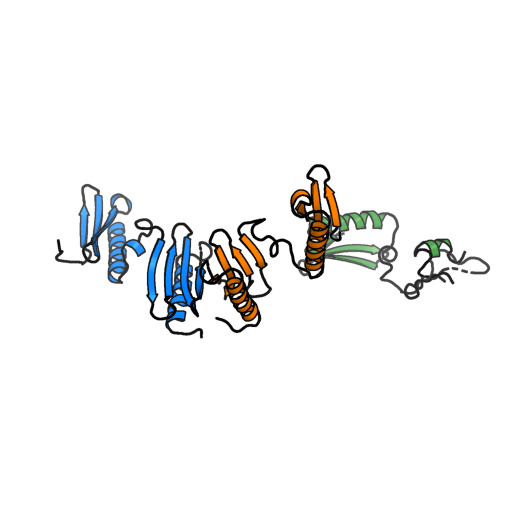? 29.755 14.419 35.683 1.00 73.70 105 GLY B O 1
ATOM 1980 N N . VAL B 1 106 ? 29.712 15.574 33.761 1.00 81.51 106 VAL B N 1
ATOM 1981 C CA . VAL B 1 106 ? 29.744 14.403 32.888 1.00 81.53 106 VAL B CA 1
ATOM 1982 C C . VAL B 1 106 ? 31.127 14.313 32.255 1.00 79.50 106 VAL B C 1
ATOM 1983 O O . VAL B 1 106 ? 31.582 15.283 31.644 1.00 81.90 106 VAL B O 1
ATOM 1987 N N . PRO B 1 107 ? 31.818 13.179 32.380 1.00 70.19 107 PRO B N 1
ATOM 1988 C CA . PRO B 1 107 ? 33.119 13.027 31.715 1.00 69.63 107 PRO B CA 1
ATOM 1989 C C . PRO B 1 107 ? 32.962 12.951 30.204 1.00 66.26 107 PRO B C 1
ATOM 1990 O O . PRO B 1 107 ? 32.145 12.187 29.691 1.00 79.11 107 PRO B O 1
ATOM 1994 N N . MET B 1 108 ? 33.758 13.744 29.491 1.00 71.42 108 MET B N 1
ATOM 1995 C CA . MET B 1 108 ? 33.723 13.760 28.035 1.00 77.47 108 MET B CA 1
ATOM 1996 C C . MET B 1 108 ? 35.151 13.745 27.504 1.00 72.42 108 MET B C 1
ATOM 1997 O O . MET B 1 108 ? 36.099 14.095 28.211 1.00 73.26 108 MET B O 1
ATOM 2002 N N . LYS B 1 109 ? 35.300 13.326 26.249 1.00 67.85 109 LYS B N 1
ATOM 2003 C CA . LYS B 1 109 ? 36.628 13.238 25.659 1.00 67.45 109 LYS B CA 1
ATOM 2004 C C . LYS B 1 109 ? 36.534 13.258 24.139 1.00 72.99 109 LYS B C 1
ATOM 2005 O O . LYS B 1 109 ? 35.550 12.795 23.558 1.00 78.35 109 LYS B O 1
ATOM 2011 N N . ALA B 1 110 ? 37.572 13.806 23.506 1.00 63.75 110 ALA B N 1
ATOM 2012 C CA . ALA B 1 110 ? 37.711 13.807 22.056 1.00 65.11 110 ALA B CA 1
ATOM 2013 C C . ALA B 1 110 ? 39.093 13.282 21.700 1.00 69.17 110 ALA B C 1
ATOM 2014 O O . ALA B 1 110 ? 40.006 13.298 22.526 1.00 79.31 110 ALA B O 1
ATOM 2016 N N . ARG B 1 111 ? 39.255 12.807 20.465 1.00 65.34 111 ARG B N 1
ATOM 2017 C CA . ARG B 1 111 ? 40.535 12.239 20.066 1.00 72.88 111 ARG B CA 1
ATOM 2018 C C . ARG B 1 111 ? 40.836 12.539 18.604 1.00 79.99 111 ARG B C 1
ATOM 2019 O O . ARG B 1 111 ? 39.934 12.604 17.764 1.00 80.23 111 ARG B O 1
ATOM 2027 N N . TRP B 1 112 ? 42.128 12.717 18.314 1.00 79.39 112 TRP B N 1
ATOM 2028 C CA . TRP B 1 112 ? 42.650 12.854 16.958 1.00 79.86 112 TRP B CA 1
ATOM 2029 C C . TRP B 1 112 ? 43.753 11.827 16.758 1.00 84.32 112 TRP B C 1
ATOM 2030 O O . TRP B 1 112 ? 44.638 11.700 17.607 1.00 90.30 112 TRP B O 1
ATOM 2041 N N . SER B 1 113 ? 43.718 11.116 15.636 1.00 86.79 113 SER B N 1
ATOM 2042 C CA . SER B 1 113 ? 44.767 10.145 15.337 1.00 93.11 113 SER B CA 1
ATOM 2043 C C . SER B 1 113 ? 45.995 10.841 14.752 1.00 97.04 113 SER B C 1
ATOM 2044 O O . SER B 1 113 ? 45.888 11.932 14.192 1.00 100.04 113 SER B O 1
ATOM 2057 N N . LYS B 1 115 ? 48.244 8.772 13.013 1.00 102.49 115 LYS B N 1
ATOM 2058 C CA . LYS B 1 115 ? 48.393 7.943 11.820 1.00 105.20 115 LYS B CA 1
ATOM 2059 C C . LYS B 1 115 ? 47.762 8.627 10.613 1.00 101.36 115 LYS B C 1
ATOM 2060 O O . LYS B 1 115 ? 48.178 8.419 9.474 1.00 100.33 115 LYS B O 1
ATOM 2066 N N . LYS B 1 116 ? 46.750 9.451 10.882 1.00 95.39 116 LYS B N 1
ATOM 2067 C CA . LYS B 1 116 ? 46.065 10.172 9.817 1.00 105.49 116 LYS B CA 1
ATOM 2068 C C . LYS B 1 116 ? 46.841 11.420 9.407 1.00 98.68 116 LYS B C 1
ATOM 2069 O O . LYS B 1 116 ? 47.295 11.535 8.263 1.00 95.92 116 LYS B O 1
ATOM 2075 N N . VAL B 1 117 ? 47.016 12.360 10.333 1.00 101.58 117 VAL B N 1
ATOM 2076 C CA . VAL B 1 117 ? 47.548 13.674 9.997 1.00 103.42 117 VAL B CA 1
ATOM 2077 C C . VAL B 1 117 ? 48.955 13.914 10.534 1.00 104.73 117 VAL B C 1
ATOM 2078 O O . VAL B 1 117 ? 49.633 14.831 10.044 1.00 109.19 117 VAL B O 1
ATOM 2082 N N . GLY B 1 118 ? 49.413 13.144 11.508 1.00 106.04 118 GLY B N 1
ATOM 2083 C CA . GLY B 1 118 ? 50.740 13.336 12.052 1.00 103.34 118 GLY B CA 1
ATOM 2084 C C . GLY B 1 118 ? 50.704 13.955 13.442 1.00 103.32 118 GLY B C 1
ATOM 2085 O O . GLY B 1 118 ? 49.698 14.513 13.886 1.00 109.01 118 GLY B O 1
ATOM 2086 N N . ASN B 1 119 ? 51.838 13.834 14.139 1.00 101.83 119 ASN B N 1
ATOM 2087 C CA . ASN B 1 119 ? 51.956 14.364 15.495 1.00 104.34 119 ASN B CA 1
ATOM 2088 C C . ASN B 1 119 ? 51.669 15.859 15.549 1.00 103.34 119 ASN B C 1
ATOM 2089 O O . ASN B 1 119 ? 50.985 16.335 16.462 1.00 100.72 119 ASN B O 1
ATOM 2094 N N . ASP B 1 120 ? 52.187 16.615 14.579 1.00 105.70 120 ASP B N 1
ATOM 2095 C CA . ASP B 1 120 ? 52.108 18.071 14.654 1.00 111.60 120 ASP B CA 1
ATOM 2096 C C . ASP B 1 120 ? 50.677 18.561 14.465 1.00 106.33 120 ASP B C 1
ATOM 2097 O O . ASP B 1 120 ? 50.174 19.363 15.261 1.00 101.41 120 ASP B O 1
ATOM 2102 N N . GLU B 1 121 ? 50.003 18.093 13.413 1.00 106.02 121 GLU B N 1
ATOM 2103 C CA . GLU B 1 121 ? 48.644 18.554 13.155 1.00 110.71 121 GLU B CA 1
ATOM 2104 C C . GLU B 1 121 ? 47.676 18.053 14.219 1.00 104.22 121 GLU B C 1
ATOM 2105 O O . GLU B 1 121 ? 46.727 18.758 14.583 1.00 104.75 121 GLU B O 1
ATOM 2111 N N . ALA B 1 122 ? 47.898 16.842 14.732 1.00 93.88 122 ALA B N 1
ATOM 2112 C CA . ALA B 1 122 ? 47.022 16.318 15.772 1.00 90.30 122 ALA B CA 1
ATOM 2113 C C . ALA B 1 122 ? 47.154 17.121 17.061 1.00 97.25 122 ALA B C 1
ATOM 2114 O O . ALA B 1 122 ? 46.160 17.357 17.758 1.00 96.88 122 ALA B O 1
ATOM 2116 N N . GLN B 1 123 ? 48.376 17.550 17.395 1.00 103.56 123 GLN B N 1
ATOM 2117 C CA . GLN B 1 123 ? 48.567 18.407 18.562 1.00 97.96 123 GLN B CA 1
ATOM 2118 C C . GLN B 1 123 ? 47.966 19.789 18.335 1.00 98.52 123 GLN B C 1
ATOM 2119 O O . GLN B 1 123 ? 47.376 20.373 19.251 1.00 96.91 123 GLN B O 1
ATOM 2125 N N . LYS B 1 124 ? 48.110 20.325 17.121 1.00 99.39 124 LYS B N 1
ATOM 2126 C CA . LYS B 1 124 ? 47.551 21.637 16.804 1.00 105.51 124 LYS B CA 1
ATOM 2127 C C . LYS B 1 124 ? 46.036 21.641 16.967 1.00 103.94 124 LYS B C 1
ATOM 2128 O O . LYS B 1 124 ? 45.469 22.539 17.600 1.00 99.18 124 LYS B O 1
ATOM 2134 N N . ARG B 1 125 ? 45.365 20.631 16.406 1.00 102.21 125 ARG B N 1
ATOM 2135 C CA . ARG B 1 125 ? 43.909 20.581 16.461 1.00 96.95 125 ARG B CA 1
ATOM 2136 C C . ARG B 1 125 ? 43.412 20.333 17.879 1.00 100.58 125 ARG B C 1
ATOM 2137 O O . ARG B 1 125 ? 42.401 20.909 18.299 1.00 102.89 125 ARG B O 1
ATOM 2145 N N . ALA B 1 126 ? 44.102 19.468 18.627 1.00 93.17 126 ALA B N 1
ATOM 2146 C CA . ALA B 1 126 ? 43.698 19.197 20.003 1.00 91.18 126 ALA B CA 1
ATOM 2147 C C . ALA B 1 126 ? 43.939 20.406 20.900 1.00 101.66 126 ALA B C 1
ATOM 2148 O O . ALA B 1 126 ? 43.130 20.693 21.791 1.00 100.04 126 ALA B O 1
ATOM 2150 N N . ASP B 1 127 ? 45.045 21.126 20.684 1.00 101.91 127 ASP B N 1
ATOM 2151 C CA . ASP B 1 127 ? 45.321 22.325 21.471 1.00 101.98 127 ASP B CA 1
ATOM 2152 C C . ASP B 1 127 ? 44.333 23.436 21.142 1.00 102.34 127 ASP B C 1
ATOM 2153 O O . ASP B 1 127 ? 43.790 24.084 22.046 1.00 103.69 127 ASP B O 1
ATOM 2158 N N . THR B 1 128 ? 44.099 23.680 19.849 1.00 100.58 128 THR B N 1
ATOM 2159 C CA . THR B 1 128 ? 43.112 24.678 19.446 1.00 104.73 128 THR B CA 1
ATOM 2160 C C . THR B 1 128 ? 41.742 24.359 20.027 1.00 108.93 128 THR B C 1
ATOM 2161 O O . THR B 1 128 ? 41.034 25.256 20.499 1.00 108.48 128 THR B O 1
ATOM 2165 N N . PHE B 1 129 ? 41.355 23.083 20.006 1.00 104.04 129 PHE B N 1
ATOM 2166 C CA . PHE B 1 129 ? 40.071 22.681 20.571 1.00 102.72 129 PHE B CA 1
ATOM 2167 C C . PHE B 1 129 ? 40.033 22.920 22.076 1.00 102.99 129 PHE B C 1
ATOM 2168 O O . PHE B 1 129 ? 39.045 23.440 22.609 1.00 106.94 129 PHE B O 1
ATOM 2176 N N . ALA B 1 130 ? 41.110 22.559 22.777 1.00 103.07 130 ALA B N 1
ATOM 2177 C CA . ALA B 1 130 ? 41.101 22.610 24.236 1.00 101.82 130 ALA B CA 1
ATOM 2178 C C . ALA B 1 130 ? 41.129 24.046 24.747 1.00 108.78 130 ALA B C 1
ATOM 2179 O O . ALA B 1 130 ? 40.363 24.408 25.647 1.00 113.76 130 ALA B O 1
ATOM 2181 N N . GLN B 1 131 ? 42.013 24.880 24.193 1.00 110.99 131 GLN B N 1
ATOM 2182 C CA . GLN B 1 131 ? 42.100 26.258 24.665 1.00 112.46 131 GLN B CA 1
ATOM 2183 C C . GLN B 1 131 ? 40.864 27.054 24.271 1.00 113.37 131 GLN B C 1
ATOM 2184 O O . GLN B 1 131 ? 40.411 27.922 25.027 1.00 116.25 131 GLN B O 1
ATOM 2190 N N . SER B 1 132 ? 40.299 26.771 23.094 1.00 114.99 132 SER B N 1
ATOM 2191 C CA . SER B 1 132 ? 39.041 27.410 22.721 1.00 120.34 132 SER B CA 1
ATOM 2192 C C . SER B 1 132 ? 37.904 26.963 23.629 1.00 114.45 132 SER B C 1
ATOM 2193 O O . SER B 1 132 ? 36.933 27.704 23.818 1.00 118.47 132 SER B O 1
ATOM 2196 N N . MET B 1 133 ? 38.004 25.759 24.198 1.00 109.46 133 MET B N 1
ATOM 2197 C CA . MET B 1 133 ? 37.042 25.344 25.214 1.00 114.66 133 MET B CA 1
ATOM 2198 C C . MET B 1 133 ? 37.180 26.187 26.474 1.00 115.76 133 MET B C 1
ATOM 2199 O O . MET B 1 133 ? 36.179 26.563 27.092 1.00 121.78 133 MET B O 1
ATOM 2204 N N . ILE B 1 134 ? 38.417 26.492 26.867 1.00 116.11 134 ILE B N 1
ATOM 2205 C CA . ILE B 1 134 ? 38.646 27.306 28.055 1.00 115.71 134 ILE B CA 1
ATOM 2206 C C . ILE B 1 134 ? 38.118 28.719 27.847 1.00 118.81 134 ILE B C 1
ATOM 2207 O O . ILE B 1 134 ? 37.653 29.363 28.795 1.00 120.36 134 ILE B O 1
ATOM 2212 N N . LYS B 1 135 ? 38.169 29.219 26.610 1.00 117.01 135 LYS B N 1
ATOM 2213 C CA . LYS B 1 135 ? 37.605 30.526 26.299 1.00 122.31 135 LYS B CA 1
ATOM 2214 C C . LYS B 1 135 ? 36.091 30.556 26.446 1.00 125.95 135 LYS B C 1
ATOM 2215 O O . LYS B 1 135 ? 35.521 31.635 26.641 1.00 129.82 135 LYS B O 1
ATOM 2221 N N . GLY B 1 136 ? 35.431 29.404 26.354 1.00 123.79 136 GLY B N 1
ATOM 2222 C CA . GLY B 1 136 ? 33.993 29.325 26.504 1.00 130.50 136 GLY B CA 1
ATOM 2223 C C . GLY B 1 136 ? 33.239 29.575 25.216 1.00 130.25 136 GLY B C 1
ATOM 2224 O O . GLY B 1 136 ? 32.589 30.612 25.066 1.00 129.94 136 GLY B O 1
ATOM 2225 N N . ILE B 1 137 ? 33.319 28.627 24.273 1.00 125.77 137 ILE B N 1
ATOM 2226 C CA . ILE B 1 137 ? 32.597 28.777 23.014 1.00 130.98 137 ILE B CA 1
ATOM 2227 C C . ILE B 1 137 ? 32.274 27.436 22.360 1.00 131.04 137 ILE B C 1
ATOM 2228 O O . ILE B 1 137 ? 32.005 27.405 21.153 1.00 131.41 137 ILE B O 1
ATOM 2230 N N . PHE B 1 138 ? 32.274 26.337 23.112 1.00 128.42 138 PHE B N 1
ATOM 2231 C CA . PHE B 1 138 ? 32.112 25.007 22.545 1.00 124.46 138 PHE B CA 1
ATOM 2232 C C . PHE B 1 138 ? 31.055 24.230 23.317 1.00 119.78 138 PHE B C 1
ATOM 2233 O O . PHE B 1 138 ? 30.831 24.463 24.508 1.00 119.52 138 PHE B O 1
ATOM 2241 N N . ASN B 1 139 ? 30.406 23.299 22.624 1.00 116.73 139 ASN B N 1
ATOM 2242 C CA . ASN B 1 139 ? 29.353 22.488 23.225 1.00 107.78 139 ASN B CA 1
ATOM 2243 C C . ASN B 1 139 ? 29.683 21.002 23.163 1.00 101.44 139 ASN B C 1
ATOM 2244 O O . ASN B 1 139 ? 28.811 20.176 22.892 1.00 92.88 139 ASN B O 1
ATOM 2249 N N . VAL C 1 11 ? 42.566 25.003 78.181 1.00 134.84 11 VAL C N 1
ATOM 2250 C CA . VAL C 1 11 ? 42.865 26.373 77.791 1.00 136.97 11 VAL C CA 1
ATOM 2251 C C . VAL C 1 11 ? 42.746 26.506 76.271 1.00 145.78 11 VAL C C 1
ATOM 2252 O O . VAL C 1 11 ? 42.943 27.578 75.709 1.00 153.10 11 VAL C O 1
ATOM 2256 N N . ILE C 1 12 ? 42.408 25.409 75.604 1.00 143.58 12 ILE C N 1
ATOM 2257 C CA . ILE C 1 12 ? 42.297 25.378 74.151 1.00 141.03 12 ILE C CA 1
ATOM 2258 C C . ILE C 1 12 ? 40.835 25.165 73.776 1.00 139.12 12 ILE C C 1
ATOM 2259 O O . ILE C 1 12 ? 40.095 24.456 74.459 1.00 137.55 12 ILE C O 1
ATOM 2264 N N . LEU C 1 13 ? 40.417 25.821 72.694 1.00 139.69 13 LEU C N 1
ATOM 2265 C CA . LEU C 1 13 ? 39.022 25.869 72.277 1.00 141.44 13 LEU C CA 1
ATOM 2266 C C . LEU C 1 13 ? 38.918 25.590 70.781 1.00 138.57 13 LEU C C 1
ATOM 2267 O O . LEU C 1 13 ? 39.912 25.627 70.053 1.00 137.57 13 LEU C O 1
ATOM 2272 N N . ILE C 1 14 ? 37.695 25.315 70.324 1.00 134.88 14 ILE C N 1
ATOM 2273 C CA . ILE C 1 14 ? 37.424 25.005 68.923 1.00 132.91 14 ILE C CA 1
ATOM 2274 C C . ILE C 1 14 ? 36.434 26.021 68.364 1.00 133.23 14 ILE C C 1
ATOM 2275 O O . ILE C 1 14 ? 35.483 26.422 69.044 1.00 136.91 14 ILE C O 1
ATOM 2280 N N . ASP C 1 15 ? 36.667 26.436 67.120 1.00 131.38 15 ASP C N 1
ATOM 2281 C CA . ASP C 1 15 ? 35.704 27.212 66.343 1.00 134.21 15 ASP C CA 1
ATOM 2282 C C . ASP C 1 15 ? 35.438 26.442 65.055 1.00 136.95 15 ASP C C 1
ATOM 2283 O O . ASP C 1 15 ? 36.310 26.370 64.183 1.00 138.24 15 ASP C O 1
ATOM 2288 N N . LYS C 1 16 ? 34.237 25.866 64.934 1.00 136.58 16 LYS C N 1
ATOM 2289 C CA . LYS C 1 16 ? 33.963 24.960 63.821 1.00 141.18 16 LYS C CA 1
ATOM 2290 C C . LYS C 1 16 ? 33.999 25.691 62.484 1.00 141.94 16 LYS C C 1
ATOM 2291 O O . LYS C 1 16 ? 34.469 25.142 61.481 1.00 144.06 16 LYS C O 1
ATOM 2297 N N . ILE C 1 17 ? 33.506 26.926 62.444 1.00 144.08 17 ILE C N 1
ATOM 2298 C CA . ILE C 1 17 ? 33.651 27.754 61.252 1.00 149.08 17 ILE C CA 1
ATOM 2299 C C . ILE C 1 17 ? 35.055 28.345 61.241 1.00 148.10 17 ILE C C 1
ATOM 2300 O O . ILE C 1 17 ? 35.687 28.511 62.292 1.00 146.23 17 ILE C O 1
ATOM 2305 N N . GLU C 1 18 ? 35.560 28.627 60.035 1.00 148.66 18 GLU C N 1
ATOM 2306 C CA . GLU C 1 18 ? 36.957 28.980 59.778 1.00 147.18 18 GLU C CA 1
ATOM 2307 C C . GLU C 1 18 ? 37.880 27.795 60.047 1.00 143.52 18 GLU C C 1
ATOM 2308 O O . GLU C 1 18 ? 39.005 27.757 59.536 1.00 142.82 18 GLU C O 1
ATOM 2314 N N . ARG C 1 19 ? 37.413 26.832 60.844 1.00 138.15 19 ARG C N 1
ATOM 2315 C CA . ARG C 1 19 ? 38.171 25.635 61.204 1.00 133.18 19 ARG C CA 1
ATOM 2316 C C . ARG C 1 19 ? 39.499 26.011 61.866 1.00 130.85 19 ARG C C 1
ATOM 2317 O O . ARG C 1 19 ? 40.588 25.703 61.377 1.00 125.54 19 ARG C O 1
ATOM 2325 N N . CYS C 1 20 ? 39.384 26.688 63.007 1.00 128.61 20 CYS C N 1
ATOM 2326 C CA . CYS C 1 20 ? 40.544 27.154 63.752 1.00 126.27 20 CYS C CA 1
ATOM 2327 C C . CYS C 1 20 ? 40.348 26.889 65.236 1.00 123.83 20 CYS C C 1
ATOM 2328 O O . CYS C 1 20 ? 39.224 26.939 65.743 1.00 132.20 20 CYS C O 1
ATOM 2331 N N . LEU C 1 21 ? 41.447 26.593 65.920 1.00 120.61 21 LEU C N 1
ATOM 2332 C CA . LEU C 1 21 ? 41.456 26.462 67.367 1.00 129.16 21 LEU C CA 1
ATOM 2333 C C . LEU C 1 21 ? 41.801 27.805 68.009 1.00 137.00 21 LEU C C 1
ATOM 2334 O O . LEU C 1 21 ? 42.229 28.748 67.340 1.00 136.70 21 LEU C O 1
ATOM 2339 N N . VAL C 1 22 ? 41.601 27.892 69.324 1.00 140.61 22 VAL C N 1
ATOM 2340 C CA . VAL C 1 22 ? 41.881 29.115 70.071 1.00 135.34 22 VAL C CA 1
ATOM 2341 C C . VAL C 1 22 ? 42.599 28.754 71.362 1.00 133.07 22 VAL C C 1
ATOM 2342 O O . VAL C 1 22 ? 42.112 27.933 72.144 1.00 135.61 22 VAL C O 1
ATOM 2346 N N . VAL C 1 23 ? 43.752 29.370 71.583 1.00 141.25 23 VAL C N 1
ATOM 2347 C CA . VAL C 1 23 ? 44.437 29.316 72.867 1.00 146.18 23 VAL C CA 1
ATOM 2348 C C . VAL C 1 23 ? 44.020 30.553 73.652 1.00 151.81 23 VAL C C 1
ATOM 2349 O O . VAL C 1 23 ? 44.104 31.674 73.144 1.00 153.12 23 VAL C O 1
ATOM 2353 N N . GLU C 1 24 ? 43.545 30.353 74.882 1.00 152.50 24 GLU C N 1
ATOM 2354 C CA . GLU C 1 24 ? 42.908 31.418 75.655 1.00 152.85 24 GLU C CA 1
ATOM 2355 C C . GLU C 1 24 ? 43.527 31.465 77.053 1.00 157.67 24 GLU C C 1
ATOM 2356 O O . GLU C 1 24 ? 42.914 31.050 78.039 1.00 158.98 24 GLU C O 1
ATOM 2362 N N . TRP C 1 25 ? 44.745 31.989 77.128 1.00 160.33 25 TRP C N 1
ATOM 2363 C CA . TRP C 1 25 ? 45.478 32.133 78.375 1.00 163.41 25 TRP C CA 1
ATOM 2364 C C . TRP C 1 25 ? 45.425 33.579 78.854 1.00 166.79 25 TRP C C 1
ATOM 2365 O O . TRP C 1 25 ? 45.276 34.511 78.059 1.00 165.98 25 TRP C O 1
ATOM 2376 N N . TYR C 1 26 ? 45.547 33.756 80.167 1.00 169.20 26 TYR C N 1
ATOM 2377 C CA . TYR C 1 26 ? 45.345 35.049 80.804 1.00 168.78 26 TYR C CA 1
ATOM 2378 C C . TYR C 1 26 ? 46.661 35.707 81.198 1.00 164.46 26 TYR C C 1
ATOM 2379 O O . TYR C 1 26 ? 47.637 35.044 81.556 1.00 165.64 26 TYR C O 1
ATOM 2388 N N . GLU C 1 27 ? 46.664 37.036 81.123 1.00 166.09 27 GLU C N 1
ATOM 2389 C CA . GLU C 1 27 ? 47.750 37.874 81.626 1.00 170.19 27 GLU C CA 1
ATOM 2390 C C . GLU C 1 27 ? 47.082 39.054 82.317 1.00 170.67 27 GLU C C 1
ATOM 2391 O O . GLU C 1 27 ? 46.451 39.879 81.651 1.00 168.21 27 GLU C O 1
ATOM 2397 N N . ASN C 1 28 ? 47.218 39.131 83.635 1.00 170.97 28 ASN C N 1
ATOM 2398 C CA . ASN C 1 28 ? 46.308 39.931 84.478 1.00 170.15 28 ASN C CA 1
ATOM 2399 C C . ASN C 1 28 ? 44.906 39.359 84.246 1.00 169.43 28 ASN C C 1
ATOM 2400 O O . ASN C 1 28 ? 44.755 38.134 84.122 1.00 169.18 28 ASN C O 1
ATOM 2405 N N . ASN C 1 29 ? 43.874 40.189 84.184 1.00 172.20 29 ASN C N 1
ATOM 2406 C CA . ASN C 1 29 ? 42.556 39.736 83.764 1.00 174.00 29 ASN C CA 1
ATOM 2407 C C . ASN C 1 29 ? 42.362 39.828 82.253 1.00 171.96 29 ASN C C 1
ATOM 2408 O O . ASN C 1 29 ? 41.250 39.597 81.763 1.00 169.09 29 ASN C O 1
ATOM 2413 N N . ILE C 1 30 ? 43.418 40.154 81.513 1.00 170.37 30 ILE C N 1
ATOM 2414 C CA . ILE C 1 30 ? 43.333 40.315 80.066 1.00 168.35 30 ILE C CA 1
ATOM 2415 C C . ILE C 1 30 ? 43.331 38.943 79.407 1.00 166.95 30 ILE C C 1
ATOM 2416 O O . ILE C 1 30 ? 44.212 38.113 79.662 1.00 166.89 30 ILE C O 1
ATOM 2421 N N . ARG C 1 31 ? 42.342 38.706 78.551 1.00 164.02 31 ARG C N 1
ATOM 2422 C CA . ARG C 1 31 ? 42.240 37.451 77.818 1.00 162.87 31 ARG C CA 1
ATOM 2423 C C . ARG C 1 31 ? 43.112 37.515 76.568 1.00 162.47 31 ARG C C 1
ATOM 2424 O O . ARG C 1 31 ? 42.878 38.343 75.682 1.00 162.25 31 ARG C O 1
ATOM 2432 N N . ARG C 1 32 ? 44.120 36.651 76.502 1.00 161.29 32 ARG C N 1
ATOM 2433 C CA . ARG C 1 32 ? 44.995 36.540 75.342 1.00 159.21 32 ARG C CA 1
ATOM 2434 C C . ARG C 1 32 ? 44.535 35.373 74.478 1.00 160.04 32 ARG C C 1
ATOM 2435 O O . ARG C 1 32 ? 44.241 34.292 74.999 1.00 161.11 32 ARG C O 1
ATOM 2443 N N . GLU C 1 33 ? 44.482 35.584 73.164 1.00 158.80 33 GLU C N 1
ATOM 2444 C CA . GLU C 1 33 ? 44.056 34.523 72.266 1.00 152.51 33 GLU C CA 1
ATOM 2445 C C . GLU C 1 33 ? 44.873 34.544 70.984 1.00 148.58 33 GLU C C 1
ATOM 2446 O O . GLU C 1 33 ? 45.356 35.591 70.545 1.00 149.32 33 GLU C O 1
ATOM 2452 N N . GLN C 1 34 ? 45.027 33.359 70.399 1.00 142.00 34 GLN C N 1
ATOM 2453 C CA . GLN C 1 34 ? 45.613 33.174 69.079 1.00 135.30 34 GLN C CA 1
ATOM 2454 C C . GLN C 1 34 ? 44.850 32.075 68.361 1.00 135.05 34 GLN C C 1
ATOM 2455 O O . GLN C 1 34 ? 44.614 31.005 68.931 1.00 135.64 34 GLN C O 1
ATOM 2461 N N . ARG C 1 35 ? 44.462 32.343 67.118 1.00 130.77 35 ARG C N 1
ATOM 2462 C CA . ARG C 1 35 ? 43.681 31.405 66.324 1.00 127.73 35 ARG C CA 1
ATOM 2463 C C . ARG C 1 35 ? 44.598 30.656 65.365 1.00 125.52 35 ARG C C 1
ATOM 2464 O O . ARG C 1 35 ? 45.394 31.271 64.646 1.00 126.81 35 ARG C O 1
ATOM 2472 N N . ILE C 1 36 ? 44.489 29.329 65.371 1.00 124.88 36 ILE C N 1
ATOM 2473 C CA . ILE C 1 36 ? 45.347 28.441 64.592 1.00 117.26 36 ILE C CA 1
ATOM 2474 C C . ILE C 1 36 ? 44.442 27.691 63.621 1.00 120.66 36 ILE C C 1
ATOM 2475 O O . ILE C 1 36 ? 43.750 26.743 64.009 1.00 122.61 36 ILE C O 1
ATOM 2480 N N . SER C 1 37 ? 44.451 28.101 62.355 1.00 118.04 37 SER C N 1
ATOM 2481 C CA . SER C 1 37 ? 43.564 27.531 61.344 1.00 115.32 37 SER C CA 1
ATOM 2482 C C . SER C 1 37 ? 44.057 26.143 60.955 1.00 112.12 37 SER C C 1
ATOM 2483 O O . SER C 1 37 ? 45.045 26.014 60.225 1.00 111.93 37 SER C O 1
ATOM 2486 N N . TYR C 1 38 ? 43.363 25.101 61.418 1.00 120.91 38 TYR C N 1
ATOM 2487 C CA . TYR C 1 38 ? 43.751 23.743 61.050 1.00 120.90 38 TYR C CA 1
ATOM 2488 C C . TYR C 1 38 ? 43.267 23.340 59.663 1.00 121.47 38 TYR C C 1
ATOM 2489 O O . TYR C 1 38 ? 43.509 22.201 59.250 1.00 122.45 38 TYR C O 1
ATOM 2498 N N . LYS C 1 39 ? 42.598 24.240 58.937 1.00 118.59 39 LYS C N 1
ATOM 2499 C CA . LYS C 1 39 ? 42.389 24.030 57.509 1.00 113.11 39 LYS C CA 1
ATOM 2500 C C . LYS C 1 39 ? 43.714 24.033 56.757 1.00 124.30 39 LYS C C 1
ATOM 2501 O O . LYS C 1 39 ? 43.848 23.368 55.723 1.00 122.98 39 LYS C O 1
ATOM 2507 N N . LYS C 1 40 ? 44.704 24.764 57.272 1.00 118.49 40 LYS C N 1
ATOM 2508 C CA . LYS C 1 40 ? 46.018 24.893 56.658 1.00 115.41 40 LYS C CA 1
ATOM 2509 C C . LYS C 1 40 ? 47.025 23.893 57.214 1.00 121.16 40 LYS C C 1
ATOM 2510 O O . LYS C 1 40 ? 47.765 23.271 56.445 1.00 123.84 40 LYS C O 1
ATOM 2516 N N . TYR C 1 41 ? 47.067 23.724 58.536 1.00 119.25 41 TYR C N 1
ATOM 2517 C CA . TYR C 1 41 ? 48.043 22.842 59.163 1.00 115.13 41 TYR C CA 1
ATOM 2518 C C . TYR C 1 41 ? 47.555 21.408 59.300 1.00 114.63 41 TYR C C 1
ATOM 2519 O O . TYR C 1 41 ? 48.367 20.478 59.243 1.00 116.02 41 TYR C O 1
ATOM 2528 N N . GLY C 1 42 ? 46.256 21.206 59.475 1.00 118.38 42 GLY C N 1
ATOM 2529 C CA . GLY C 1 42 ? 45.732 19.912 59.852 1.00 119.15 42 GLY C CA 1
ATOM 2530 C C . GLY C 1 42 ? 45.595 19.779 61.359 1.00 121.16 42 GLY C C 1
ATOM 2531 O O . GLY C 1 42 ? 46.144 20.558 62.136 1.00 124.07 42 GLY C O 1
ATOM 2532 N N . ASN C 1 43 ? 44.837 18.761 61.772 1.00 125.49 43 ASN C N 1
ATOM 2533 C CA . ASN C 1 43 ? 44.562 18.579 63.195 1.00 128.50 43 ASN C CA 1
ATOM 2534 C C . ASN C 1 43 ? 45.846 18.336 63.981 1.00 131.49 43 ASN C C 1
ATOM 2535 O O . ASN C 1 43 ? 46.076 18.963 65.021 1.00 131.84 43 ASN C O 1
ATOM 2540 N N . ASP C 1 44 ? 46.703 17.437 63.490 1.00 131.33 44 ASP C N 1
ATOM 2541 C CA . ASP C 1 44 ? 47.926 17.103 64.214 1.00 131.01 44 ASP C CA 1
ATOM 2542 C C . ASP C 1 44 ? 48.853 18.310 64.324 1.00 128.49 44 ASP C C 1
ATOM 2543 O O . ASP C 1 44 ? 49.257 18.701 65.426 1.00 131.44 44 ASP C O 1
ATOM 2548 N N . LYS C 1 45 ? 49.197 18.917 63.183 1.00 127.16 45 LYS C N 1
ATOM 2549 C CA . LYS C 1 45 ? 50.162 20.015 63.179 1.00 126.67 45 LYS C CA 1
ATOM 2550 C C . LYS C 1 45 ? 49.673 21.196 64.010 1.00 128.25 45 LYS C C 1
ATOM 2551 O O . LYS C 1 45 ? 50.466 21.847 64.703 1.00 130.58 45 LYS C O 1
ATOM 2557 N N . ALA C 1 46 ? 48.371 21.493 63.951 1.00 127.04 46 ALA C N 1
ATOM 2558 C CA . ALA C 1 46 ? 47.831 22.584 64.756 1.00 124.43 46 ALA C CA 1
ATOM 2559 C C . ALA C 1 46 ? 47.931 22.270 66.242 1.00 128.38 46 ALA C C 1
ATOM 2560 O O . ALA C 1 46 ? 48.278 23.146 67.044 1.00 129.87 46 ALA C O 1
ATOM 2562 N N . LYS C 1 47 ? 47.629 21.026 66.629 1.00 127.10 47 LYS C N 1
ATOM 2563 C CA . LYS C 1 47 ? 47.799 20.623 68.022 1.00 128.45 47 LYS C CA 1
ATOM 2564 C C . LYS C 1 47 ? 49.248 20.774 68.464 1.00 127.55 47 LYS C C 1
ATOM 2565 O O . LYS C 1 47 ? 49.518 21.223 69.583 1.00 129.50 47 LYS C O 1
ATOM 2571 N N . LEU C 1 48 ? 50.196 20.404 67.598 1.00 126.21 48 LEU C N 1
ATOM 2572 C CA . LEU C 1 48 ? 51.608 20.570 67.932 1.00 128.66 48 LEU C CA 1
ATOM 2573 C C . LEU C 1 48 ? 51.962 22.041 68.109 1.00 134.87 48 LEU C C 1
ATOM 2574 O O . LEU C 1 48 ? 52.761 22.392 68.985 1.00 140.32 48 LEU C O 1
ATOM 2579 N N . ARG C 1 49 ? 51.383 22.916 67.282 1.00 131.59 49 ARG C N 1
ATOM 2580 C CA . ARG C 1 49 ? 51.615 24.346 67.456 1.00 132.74 49 ARG C CA 1
ATOM 2581 C C . ARG C 1 49 ? 51.004 24.856 68.754 1.00 134.42 49 ARG C C 1
ATOM 2582 O O . ARG C 1 49 ? 51.487 25.844 69.320 1.00 136.75 49 ARG C O 1
ATOM 2590 N N . ALA C 1 50 ? 49.948 24.199 69.240 1.00 131.74 50 ALA C N 1
ATOM 2591 C CA . ALA C 1 50 ? 49.370 24.579 70.526 1.00 134.15 50 ALA C CA 1
ATOM 2592 C C . ALA C 1 50 ? 50.265 24.139 71.677 1.00 136.58 50 ALA C C 1
ATOM 2593 O O . ALA C 1 50 ? 50.523 24.913 72.607 1.00 136.84 50 ALA C O 1
ATOM 2595 N N . LYS C 1 51 ? 50.739 22.889 71.634 1.00 132.97 51 LYS C N 1
ATOM 2596 C CA . LYS C 1 51 ? 51.678 22.403 72.639 1.00 135.83 51 LYS C CA 1
ATOM 2597 C C . LYS C 1 51 ? 52.920 23.280 72.686 1.00 142.21 51 LYS C C 1
ATOM 2598 O O . LYS C 1 51 ? 53.387 23.662 73.764 1.00 145.39 51 LYS C O 1
ATOM 2604 N N . GLU C 1 52 ? 53.468 23.603 71.511 1.00 142.70 52 GLU C N 1
ATOM 2605 C CA . GLU C 1 52 ? 54.626 24.487 71.427 1.00 146.84 52 GLU C CA 1
ATOM 2606 C C . GLU C 1 52 ? 54.382 25.793 72.167 1.00 149.70 52 GLU C C 1
ATOM 2607 O O . GLU C 1 52 ? 55.262 26.286 72.883 1.00 150.43 52 GLU C O 1
ATOM 2613 N N . LEU C 1 53 ? 53.187 26.368 72.010 1.00 146.81 53 LEU C N 1
ATOM 2614 C CA . LEU C 1 53 ? 52.903 27.657 72.628 1.00 149.58 53 LEU C CA 1
ATOM 2615 C C . LEU C 1 53 ? 52.886 27.549 74.148 1.00 151.88 53 LEU C C 1
ATOM 2616 O O . LEU C 1 53 ? 53.414 28.425 74.842 1.00 154.15 53 LEU C O 1
ATOM 2621 N N . ILE C 1 54 ? 52.284 26.485 74.686 1.00 147.77 54 ILE C N 1
ATOM 2622 C CA . ILE C 1 54 ? 52.285 26.289 76.134 1.00 147.99 54 ILE C CA 1
ATOM 2623 C C . ILE C 1 54 ? 53.709 26.104 76.644 1.00 150.86 54 ILE C C 1
ATOM 2624 O O . ILE C 1 54 ? 54.084 26.637 77.695 1.00 150.08 54 ILE C O 1
ATOM 2629 N N . GLU C 1 55 ? 54.532 25.364 75.896 1.00 153.14 55 GLU C N 1
ATOM 2630 C CA . GLU C 1 55 ? 55.932 25.166 76.259 1.00 154.79 55 GLU C CA 1
ATOM 2631 C C . GLU C 1 55 ? 56.733 26.462 76.253 1.00 156.25 55 GLU C C 1
ATOM 2632 O O . GLU C 1 55 ? 57.879 26.464 76.718 1.00 156.15 55 GLU C O 1
ATOM 2638 N N . LYS C 1 56 ? 56.170 27.551 75.736 1.00 158.16 56 LYS C N 1
ATOM 2639 C CA . LYS C 1 56 ? 56.791 28.870 75.764 1.00 161.73 56 LYS C CA 1
ATOM 2640 C C . LYS C 1 56 ? 56.135 29.818 76.754 1.00 161.76 56 LYS C C 1
ATOM 2641 O O . LYS C 1 56 ? 56.828 30.616 77.390 1.00 161.43 56 LYS C O 1
ATOM 2647 N N . LEU C 1 57 ? 54.808 29.745 76.895 1.00 160.28 57 LEU C N 1
ATOM 2648 C CA . LEU C 1 57 ? 54.093 30.647 77.795 1.00 163.72 57 LEU C CA 1
ATOM 2649 C C . LEU C 1 57 ? 54.535 30.453 79.240 1.00 167.05 57 LEU C C 1
ATOM 2650 O O . LEU C 1 57 ? 54.857 31.419 79.940 1.00 167.58 57 LEU C O 1
ATOM 2655 N N . LYS C 1 58 ? 54.558 29.202 79.703 1.00 165.86 58 LYS C N 1
ATOM 2656 C CA . LYS C 1 58 ? 54.874 28.892 81.092 1.00 164.89 58 LYS C CA 1
ATOM 2657 C C . LYS C 1 58 ? 56.346 29.099 81.430 1.00 168.21 58 LYS C C 1
ATOM 2658 O O . LYS C 1 58 ? 56.729 28.893 82.588 1.00 171.08 58 LYS C O 1
ATOM 2664 N N . SER C 1 59 ? 57.175 29.499 80.462 1.00 170.00 59 SER C N 1
ATOM 2665 C CA . SER C 1 59 ? 58.578 29.778 80.746 1.00 170.72 59 SER C CA 1
ATOM 2666 C C . SER C 1 59 ? 58.762 31.122 81.438 1.00 173.22 59 SER C C 1
ATOM 2667 O O . SER C 1 59 ? 59.677 31.277 82.255 1.00 174.08 59 SER C O 1
ATOM 2670 N N . GLY C 1 60 ? 57.910 32.096 81.126 1.00 174.02 60 GLY C N 1
ATOM 2671 C CA . GLY C 1 60 ? 58.042 33.433 81.670 1.00 173.97 60 GLY C CA 1
ATOM 2672 C C . GLY C 1 60 ? 58.056 34.487 80.582 1.00 174.81 60 GLY C C 1
ATOM 2673 O O . GLY C 1 60 ? 58.755 35.501 80.690 1.00 172.92 60 GLY C O 1
ATOM 2674 N N . ILE C 1 61 ? 57.277 34.253 79.528 1.00 176.32 61 ILE C N 1
ATOM 2675 C CA . ILE C 1 61 ? 57.229 35.122 78.362 1.00 173.19 61 ILE C CA 1
ATOM 2676 C C . ILE C 1 61 ? 55.847 35.763 78.294 1.00 166.90 61 ILE C C 1
ATOM 2677 O O . ILE C 1 61 ? 54.884 35.294 78.908 1.00 166.77 61 ILE C O 1
ATOM 2682 N N . THR C 1 62 ? 55.746 36.846 77.527 1.00 165.70 62 THR C N 1
ATOM 2683 C CA . THR C 1 62 ? 54.527 37.636 77.450 1.00 169.61 62 THR C CA 1
ATOM 2684 C C . THR C 1 62 ? 53.911 37.548 76.058 1.00 168.18 62 THR C C 1
ATOM 2685 O O . THR C 1 62 ? 54.525 37.067 75.103 1.00 166.91 62 THR C O 1
ATOM 2689 N N . PHE C 1 63 ? 52.668 38.032 75.965 1.00 166.68 63 PHE C N 1
ATOM 2690 C CA . PHE C 1 63 ? 51.956 38.057 74.691 1.00 167.92 63 PHE C CA 1
ATOM 2691 C C . PHE C 1 63 ? 52.603 39.023 73.707 1.00 167.14 63 PHE C C 1
ATOM 2692 O O . PHE C 1 63 ? 52.461 38.855 72.490 1.00 165.67 63 PHE C O 1
ATOM 2700 N N . GLU C 1 64 ? 53.315 40.031 74.211 1.00 168.94 64 GLU C N 1
ATOM 2701 C CA . GLU C 1 64 ? 53.992 40.998 73.357 1.00 168.15 64 GLU C CA 1
ATOM 2702 C C . GLU C 1 64 ? 55.383 40.542 72.941 1.00 166.30 64 GLU C C 1
ATOM 2703 O O . GLU C 1 64 ? 55.860 40.936 71.871 1.00 163.81 64 GLU C O 1
ATOM 2709 N N . GLN C 1 65 ? 56.051 39.730 73.763 1.00 167.32 65 GLN C N 1
ATOM 2710 C CA . GLN C 1 65 ? 57.343 39.180 73.365 1.00 166.67 65 GLN C CA 1
ATOM 2711 C C . GLN C 1 65 ? 57.180 38.120 72.283 1.00 163.93 65 GLN C C 1
ATOM 2712 O O . GLN C 1 65 ? 57.990 38.043 71.352 1.00 160.68 65 GLN C O 1
ATOM 2718 N N . LEU C 1 66 ? 56.138 37.293 72.392 1.00 165.95 66 LEU C N 1
ATOM 2719 C CA . LEU C 1 66 ? 55.899 36.261 71.390 1.00 164.54 66 LEU C CA 1
ATOM 2720 C C . LEU C 1 66 ? 55.470 36.857 70.058 1.00 163.20 66 LEU C C 1
ATOM 2721 O O . LEU C 1 66 ? 55.827 36.329 68.999 1.00 161.85 66 LEU C O 1
ATOM 2726 N N . TYR C 1 67 ? 54.701 37.941 70.085 1.00 162.45 67 TYR C N 1
ATOM 2727 C CA . TYR C 1 67 ? 54.225 38.601 68.870 1.00 160.61 67 TYR C CA 1
ATOM 2728 C C . TYR C 1 67 ? 54.427 40.104 69.008 1.00 163.03 67 TYR C C 1
ATOM 2729 O O . TYR C 1 67 ? 53.469 40.862 69.196 1.00 164.32 67 TYR C O 1
ATOM 2738 N N . PRO C 1 68 ? 55.676 40.574 68.919 1.00 165.99 68 PRO C N 1
ATOM 2739 C CA . PRO C 1 68 ? 55.910 42.028 68.923 1.00 166.01 68 PRO C CA 1
ATOM 2740 C C . PRO C 1 68 ? 55.267 42.743 67.748 1.00 167.45 68 PRO C C 1
ATOM 2741 O O . PRO C 1 68 ? 55.211 43.979 67.761 1.00 168.24 68 PRO C O 1
ATOM 2745 N N . ASP C 1 69 ? 54.797 42.006 66.736 1.00 167.23 69 ASP C N 1
ATOM 2746 C CA . ASP C 1 69 ? 54.015 42.610 65.662 1.00 170.68 69 ASP C CA 1
ATOM 2747 C C . ASP C 1 69 ? 52.795 43.335 66.216 1.00 171.61 69 ASP C C 1
ATOM 2748 O O . ASP C 1 69 ? 52.442 44.423 65.747 1.00 168.53 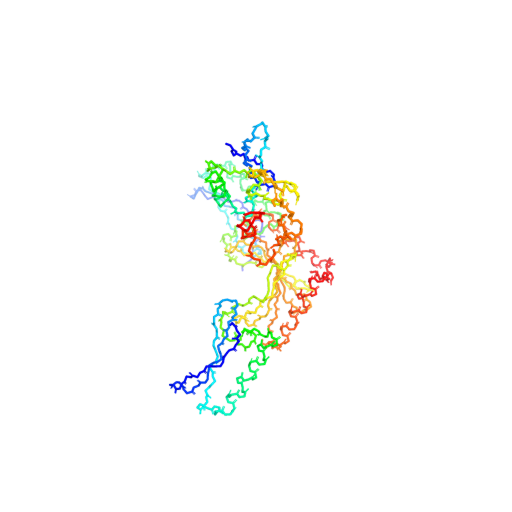69 ASP C O 1
ATOM 2753 N N . LYS C 1 70 ? 52.146 42.750 67.222 1.00 171.46 70 LYS C N 1
ATOM 2754 C CA . LYS C 1 70 ? 51.052 43.410 67.919 1.00 171.83 70 LYS C CA 1
ATOM 2755 C C . LYS C 1 70 ? 51.598 44.452 68.889 1.00 174.45 70 LYS C C 1
ATOM 2756 O O . LYS C 1 70 ? 52.773 44.833 68.814 1.00 176.22 70 LYS C O 1
ATOM 2762 N N . GLY C 1 71 ? 50.758 44.909 69.814 1.00 176.85 71 GLY C N 1
ATOM 2763 C CA . GLY C 1 71 ? 51.171 45.872 70.807 1.00 183.37 71 GLY C CA 1
ATOM 2764 C C . GLY C 1 71 ? 51.537 47.208 70.193 1.00 186.68 71 GLY C C 1
ATOM 2765 O O . GLY C 1 71 ? 51.273 47.469 69.014 1.00 182.12 71 GLY C O 1
ATOM 2766 N N . PRO C 1 72 ? 52.154 48.081 70.982 1.00 188.05 72 PRO C N 1
ATOM 2767 C CA . PRO C 1 72 ? 52.528 49.403 70.476 1.00 186.33 72 PRO C CA 1
ATOM 2768 C C . PRO C 1 72 ? 53.722 49.311 69.544 1.00 185.41 72 PRO C C 1
ATOM 2769 O O . PRO C 1 72 ? 54.731 48.670 69.874 1.00 183.22 72 PRO C O 1
ATOM 2773 N N . PRO C 1 73 ? 53.644 49.928 68.361 1.00 185.38 73 PRO C N 1
ATOM 2774 C CA . PRO C 1 73 ? 54.842 50.039 67.513 1.00 181.35 73 PRO C CA 1
ATOM 2775 C C . PRO C 1 73 ? 55.979 50.811 68.170 1.00 174.92 73 PRO C C 1
ATOM 2776 O O . PRO C 1 73 ? 57.109 50.754 67.669 1.00 170.22 73 PRO C O 1
ATOM 2780 N N . ILE C 1 74 ? 55.714 51.531 69.259 1.00 175.79 74 ILE C N 1
ATOM 2781 C CA . ILE C 1 74 ? 56.744 52.185 70.060 1.00 172.92 74 ILE C CA 1
ATOM 2782 C C . ILE C 1 74 ? 56.463 51.872 71.524 1.00 169.02 74 ILE C C 1
ATOM 2783 O O . ILE C 1 74 ? 55.418 52.268 72.056 1.00 172.71 74 ILE C O 1
ATOM 2788 N N . VAL C 1 75 ? 57.386 51.160 72.169 1.00 157.87 75 VAL C N 1
ATOM 2789 C CA . VAL C 1 75 ? 57.241 50.748 73.560 1.00 153.99 75 VAL C CA 1
ATOM 2790 C C . VAL C 1 75 ? 58.465 51.218 74.332 1.00 153.35 75 VAL C C 1
ATOM 2791 O O . VAL C 1 75 ? 59.576 51.243 73.792 1.00 154.68 75 VAL C O 1
ATOM 2795 N N . ARG C 1 76 ? 58.264 51.595 75.593 1.00 151.02 76 ARG C N 1
ATOM 2796 C CA . ARG C 1 76 ? 59.387 51.789 76.497 1.00 144.29 76 ARG C CA 1
ATOM 2797 C C . ARG C 1 76 ? 59.997 50.433 76.850 1.00 140.99 76 ARG C C 1
ATOM 2798 O O . ARG C 1 76 ? 59.599 49.385 76.333 1.00 144.04 76 ARG C O 1
ATOM 2806 N N . VAL C 1 77 ? 60.975 50.444 77.747 1.00 142.51 77 VAL C N 1
ATOM 2807 C CA . VAL C 1 77 ? 61.606 49.218 78.220 1.00 144.75 77 VAL C CA 1
ATOM 2808 C C . VAL C 1 77 ? 61.206 48.980 79.667 1.00 143.02 77 VAL C C 1
ATOM 2809 O O . VAL C 1 77 ? 61.144 49.916 80.474 1.00 143.37 77 VAL C O 1
ATOM 2813 N N . PHE C 1 78 ? 60.926 47.721 79.988 1.00 143.06 78 PHE C N 1
ATOM 2814 C CA . PHE C 1 78 ? 60.737 47.294 81.366 1.00 142.69 78 PHE C CA 1
ATOM 2815 C C . PHE C 1 78 ? 62.061 47.034 82.071 1.00 143.61 78 PHE C C 1
ATOM 2816 O O . PHE C 1 78 ? 62.067 46.436 83.153 1.00 147.51 78 PHE C O 1
ATOM 2824 N N . GLU C 1 79 ? 63.178 47.475 81.487 1.00 143.74 79 GLU C N 1
ATOM 2825 C CA . GLU C 1 79 ? 64.494 47.144 82.017 1.00 142.65 79 GLU C CA 1
ATOM 2826 C C . GLU C 1 79 ? 65.064 48.256 82.892 1.00 142.38 79 GLU C C 1
ATOM 2827 O O . GLU C 1 79 ? 65.252 48.055 84.096 1.00 143.70 79 GLU C O 1
ATOM 2833 N N . ASN C 1 80 ? 65.345 49.423 82.316 1.00 141.17 80 ASN C N 1
ATOM 2834 C CA . ASN C 1 80 ? 66.142 50.438 82.991 1.00 146.62 80 ASN C CA 1
ATOM 2835 C C . ASN C 1 80 ? 65.397 51.760 83.142 1.00 146.41 80 ASN C C 1
ATOM 2836 O O . ASN C 1 80 ? 64.498 52.092 82.359 1.00 140.82 80 ASN C O 1
ATOM 2841 N N . VAL C 1 81 ? 65.793 52.500 84.180 1.00 151.90 81 VAL C N 1
ATOM 2842 C CA . VAL C 1 81 ? 65.501 53.920 84.338 1.00 150.34 81 VAL C CA 1
ATOM 2843 C C . VAL C 1 81 ? 66.819 54.596 84.702 1.00 152.15 81 VAL C C 1
ATOM 2844 O O . VAL C 1 81 ? 67.333 55.439 83.956 1.00 153.53 81 VAL C O 1
ATOM 2848 N N . GLY C 1 82 ? 67.374 54.221 85.856 1.00 148.92 82 GLY C N 1
ATOM 2849 C CA . GLY C 1 82 ? 68.758 54.521 86.195 1.00 143.38 82 GLY C CA 1
ATOM 2850 C C . GLY C 1 82 ? 69.060 55.992 86.457 1.00 143.32 82 GLY C C 1
ATOM 2851 O O . GLY C 1 82 ? 68.235 56.886 86.294 1.00 149.32 82 GLY C O 1
ATOM 2852 N N . VAL C 1 83 ? 70.306 56.226 86.867 1.00 145.33 83 VAL C N 1
ATOM 2853 C CA . VAL C 1 83 ? 70.842 57.556 87.128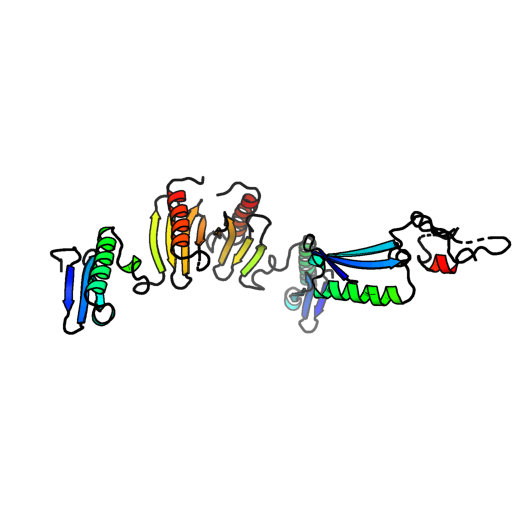 1.00 147.75 83 VAL C CA 1
ATOM 2854 C C . VAL C 1 83 ? 71.433 58.108 85.839 1.00 149.83 83 VAL C C 1
ATOM 2855 O O . VAL C 1 83 ? 71.953 57.363 84.999 1.00 150.78 83 VAL C O 1
ATOM 2859 N N . TYR C 1 84 ? 71.354 59.432 85.680 1.00 147.01 84 TYR C N 1
ATOM 2860 C CA . TYR C 1 84 ? 71.974 60.142 84.558 1.00 147.97 84 TYR C CA 1
ATOM 2861 C C . TYR C 1 84 ? 71.506 59.587 83.211 1.00 150.23 84 TYR C C 1
ATOM 2862 O O . TYR C 1 84 ? 72.257 59.566 82.233 1.00 150.78 84 TYR C O 1
ATOM 2871 N N . ASN C 1 85 ? 70.263 59.121 83.155 1.00 150.94 85 ASN C N 1
ATOM 2872 C CA . ASN C 1 85 ? 69.717 58.529 81.937 1.00 149.11 85 ASN C CA 1
ATOM 2873 C C . ASN C 1 85 ? 69.508 59.577 80.849 1.00 142.41 85 ASN C C 1
ATOM 2874 O O . ASN C 1 85 ? 70.086 59.486 79.766 1.00 131.97 85 ASN C O 1
ATOM 2879 N N . LEU C 1 88 ? 66.737 52.720 74.516 1.00 151.45 88 LEU C N 1
ATOM 2880 C CA . LEU C 1 88 ? 65.923 51.890 75.393 1.00 146.50 88 LEU C CA 1
ATOM 2881 C C . LEU C 1 88 ? 64.434 52.121 75.125 1.00 141.96 88 LEU C C 1
ATOM 2882 O O . LEU C 1 88 ? 63.631 52.219 76.049 1.00 141.77 88 LEU C O 1
ATOM 2887 N N . ILE C 1 89 ? 64.076 52.206 73.845 1.00 144.80 89 ILE C N 1
ATOM 2888 C CA . ILE C 1 89 ? 62.682 52.293 73.419 1.00 150.28 89 ILE C CA 1
ATOM 2889 C C . ILE C 1 89 ? 62.580 51.650 72.041 1.00 153.55 89 ILE C C 1
ATOM 2890 O O . ILE C 1 89 ? 63.288 52.046 71.107 1.00 154.43 89 ILE C O 1
ATOM 2895 N N . ARG C 1 90 ? 61.712 50.648 71.906 1.00 153.16 90 ARG C N 1
ATOM 2896 C CA . ARG C 1 90 ? 61.598 49.884 70.668 1.00 150.61 90 ARG C CA 1
ATOM 2897 C C . ARG C 1 90 ? 60.667 50.614 69.707 1.00 151.99 90 ARG C C 1
ATOM 2898 O O . ARG C 1 90 ? 59.455 50.677 69.933 1.00 156.71 90 ARG C O 1
ATOM 2906 N N . ASP C 1 91 ? 61.235 51.167 68.638 1.00 152.56 91 ASP C N 1
ATOM 2907 C CA . ASP C 1 91 ? 60.461 51.741 67.538 1.00 156.69 91 ASP C CA 1
ATOM 2908 C C . ASP C 1 91 ? 60.449 50.693 66.429 1.00 156.26 91 ASP C C 1
ATOM 2909 O O . ASP C 1 91 ? 61.347 50.638 65.589 1.00 157.43 91 ASP C O 1
ATOM 2914 N N . ARG C 1 92 ? 59.415 49.848 66.435 1.00 159.32 92 ARG C N 1
ATOM 2915 C CA . ARG C 1 92 ? 59.359 48.725 65.506 1.00 159.77 92 ARG C CA 1
ATOM 2916 C C . ARG C 1 92 ? 59.187 49.175 64.058 1.00 156.70 92 ARG C C 1
ATOM 2917 O O . ARG C 1 92 ? 59.509 48.410 63.142 1.00 153.31 92 ARG C O 1
ATOM 2925 N N . ILE C 1 93 ? 58.699 50.394 63.829 1.00 156.05 93 ILE C N 1
ATOM 2926 C CA . ILE C 1 93 ? 58.578 50.932 62.479 1.00 154.22 93 ILE C CA 1
ATOM 2927 C C . ILE C 1 93 ? 59.973 51.172 61.919 1.00 154.77 93 ILE C C 1
ATOM 2928 O O . ILE C 1 93 ? 60.387 50.528 60.948 1.00 152.23 93 ILE C O 1
ATOM 2933 N N . GLU C 1 94 ? 60.708 52.099 62.540 1.00 156.47 94 GLU C N 1
ATOM 2934 C CA . GLU C 1 94 ? 62.047 52.466 62.095 1.00 154.98 94 GLU C CA 1
ATOM 2935 C C . GLU C 1 94 ? 63.061 51.345 62.267 1.00 152.90 94 GLU C C 1
ATOM 2936 O O . GLU C 1 94 ? 64.199 51.493 61.808 1.00 153.07 94 GLU C O 1
ATOM 2942 N N . ARG C 1 95 ? 62.680 50.242 62.913 1.00 152.73 95 ARG C N 1
ATOM 2943 C CA . ARG C 1 95 ? 63.591 49.134 63.192 1.00 149.09 95 ARG C CA 1
ATOM 2944 C C . ARG C 1 95 ? 64.805 49.620 63.979 1.00 147.24 95 ARG C C 1
ATOM 2945 O O . ARG C 1 95 ? 65.948 49.278 63.669 1.00 145.59 95 ARG C O 1
ATOM 2953 N N . GLU C 1 96 ? 64.556 50.437 65.001 1.00 147.32 96 GLU C N 1
ATOM 2954 C CA . GLU C 1 96 ? 65.628 51.014 65.797 1.00 149.49 96 GLU C CA 1
ATOM 2955 C C . GLU C 1 96 ? 65.236 51.042 67.266 1.00 150.42 96 GLU C C 1
ATOM 2956 O O . GLU C 1 96 ? 64.072 51.274 67.603 1.00 150.22 96 GLU C O 1
ATOM 2962 N N . TRP C 1 97 ? 66.214 50.786 68.132 1.00 152.59 97 TRP C N 1
ATOM 2963 C CA . TRP C 1 97 ? 66.061 51.013 69.562 1.00 156.17 97 TRP C CA 1
ATOM 2964 C C . TRP C 1 97 ? 66.597 52.393 69.913 1.00 156.87 97 TRP C C 1
ATOM 2965 O O . TRP C 1 97 ? 67.631 52.821 69.391 1.00 154.73 97 TRP C O 1
ATOM 2976 N N . ARG C 1 98 ? 65.894 53.083 70.805 1.00 160.56 98 ARG C N 1
ATOM 2977 C CA . ARG C 1 98 ? 66.309 54.409 71.247 1.00 162.37 98 ARG C CA 1
ATOM 2978 C C . ARG C 1 98 ? 67.624 54.339 72.019 1.00 186.56 98 ARG C C 1
ATOM 2979 O O . ARG C 1 98 ? 68.432 55.267 71.981 1.00 162.70 98 ARG C O 1
ATOM 2987 N N . ARG C 1 111 ? 71.261 56.780 67.504 1.00 148.88 111 ARG C N 1
ATOM 2988 C CA . ARG C 1 111 ? 70.436 55.657 67.937 1.00 147.74 111 ARG C CA 1
ATOM 2989 C C . ARG C 1 111 ? 70.937 54.353 67.323 1.00 146.70 111 ARG C C 1
ATOM 2990 O O . ARG C 1 111 ? 71.899 54.351 66.555 1.00 147.18 111 ARG C O 1
ATOM 2998 N N . TRP C 1 112 ? 70.283 53.245 67.666 1.00 144.67 112 TRP C N 1
ATOM 2999 C CA . TRP C 1 112 ? 70.711 51.910 67.251 1.00 143.49 112 TRP C CA 1
ATOM 3000 C C . TRP C 1 112 ? 69.640 51.283 66.367 1.00 140.87 112 TRP C C 1
ATOM 3001 O O . TRP C 1 112 ? 68.608 50.819 66.863 1.00 141.84 112 TRP C O 1
ATOM 3012 N N . SER C 1 113 ? 69.890 51.262 65.063 1.00 135.72 113 SER C N 1
ATOM 3013 C CA . SER C 1 113 ? 69.005 50.581 64.133 1.00 138.56 113 SER C CA 1
ATOM 3014 C C . SER C 1 113 ? 69.277 49.083 64.201 1.00 137.23 113 SER C C 1
ATOM 3015 O O . SER C 1 113 ? 70.429 48.653 64.232 1.00 132.66 113 SER C O 1
ATOM 3028 N N . LYS C 1 115 ? 68.232 47.226 61.931 1.00 133.98 115 LYS C N 1
ATOM 3029 C CA . LYS C 1 115 ? 68.065 46.920 60.511 1.00 129.52 115 LYS C CA 1
ATOM 3030 C C . LYS C 1 115 ? 69.268 46.190 59.919 1.00 124.71 115 LYS C C 1
ATOM 3031 O O . LYS C 1 115 ? 69.142 45.459 58.937 1.00 123.37 115 LYS C O 1
ATOM 3037 N N . LYS C 1 116 ? 70.430 46.383 60.526 1.00 129.19 116 LYS C N 1
ATOM 3038 C CA . LYS C 1 116 ? 71.679 45.853 59.993 1.00 128.05 116 LYS C CA 1
ATOM 3039 C C . LYS C 1 116 ? 72.449 45.001 60.986 1.00 130.35 116 LYS C C 1
ATOM 3040 O O . LYS C 1 116 ? 72.961 43.941 60.615 1.00 129.81 116 LYS C O 1
ATOM 3046 N N . VAL C 1 117 ? 72.538 45.430 62.248 1.00 134.24 117 VAL C N 1
ATOM 3047 C CA . VAL C 1 117 ? 73.396 44.758 63.222 1.00 137.57 117 VAL C CA 1
ATOM 3048 C C . VAL C 1 117 ? 72.818 43.454 63.744 1.00 144.59 117 VAL C C 1
ATOM 3049 O O . VAL C 1 117 ? 73.490 42.759 64.518 1.00 145.84 117 VAL C O 1
ATOM 3053 N N . GLY C 1 118 ? 71.601 43.095 63.344 1.00 145.39 118 GLY C N 1
ATOM 3054 C CA . GLY C 1 118 ? 70.918 41.964 63.938 1.00 145.85 118 GLY C CA 1
ATOM 3055 C C . GLY C 1 118 ? 69.849 42.435 64.901 1.00 149.09 118 GLY C C 1
ATOM 3056 O O . GLY C 1 118 ? 70.156 43.079 65.909 1.00 151.80 118 GLY C O 1
ATOM 3057 N N . ASN C 1 119 ? 68.588 42.109 64.603 1.00 150.58 119 ASN C N 1
ATOM 3058 C CA . ASN C 1 119 ? 67.450 42.710 65.293 1.00 151.96 119 ASN C CA 1
ATOM 3059 C C . ASN C 1 119 ? 67.425 42.413 66.788 1.00 149.36 119 ASN C C 1
ATOM 3060 O O . ASN C 1 119 ? 66.634 43.028 67.511 1.00 144.54 119 ASN C O 1
ATOM 3065 N N . ASP C 1 120 ? 68.260 41.495 67.271 1.00 153.07 120 ASP C N 1
ATOM 3066 C CA . ASP C 1 120 ? 68.438 41.306 68.702 1.00 153.72 120 ASP C CA 1
ATOM 3067 C C . ASP C 1 120 ? 69.730 41.919 69.226 1.00 155.25 120 ASP C C 1
ATOM 3068 O O . ASP C 1 120 ? 69.815 42.214 70.423 1.00 155.28 120 ASP C O 1
ATOM 3073 N N . GLU C 1 121 ? 70.728 42.120 68.360 1.00 155.38 121 GLU C N 1
ATOM 3074 C CA . GLU C 1 121 ? 71.989 42.708 68.802 1.00 159.02 121 GLU C CA 1
ATOM 3075 C C . GLU C 1 121 ? 71.834 44.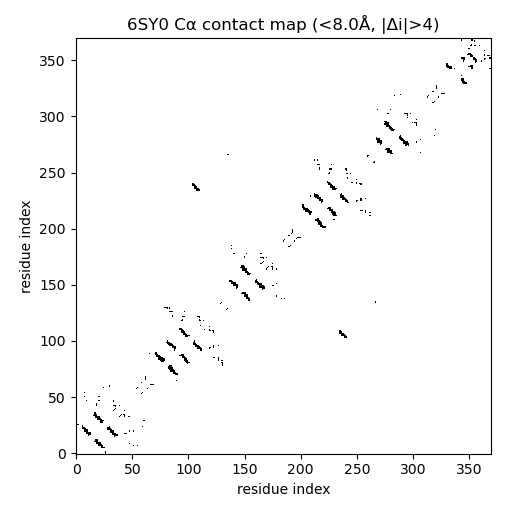186 69.140 1.00 159.24 121 GLU C C 1
ATOM 3076 O O . GLU C 1 121 ? 72.588 44.712 69.967 1.00 158.94 121 GLU C O 1
ATOM 3082 N N . ALA C 1 122 ? 70.872 44.871 68.516 1.00 154.25 122 ALA C N 1
ATOM 3083 C CA . ALA C 1 122 ? 70.572 46.241 68.911 1.00 152.74 122 ALA C CA 1
ATOM 3084 C C . ALA C 1 122 ? 70.057 46.310 70.343 1.00 157.67 122 ALA C C 1
ATOM 3085 O O . ALA C 1 122 ? 70.136 47.372 70.971 1.00 160.06 122 ALA C O 1
ATOM 3087 N N . GLN C 1 123 ? 69.520 45.202 70.865 1.00 159.09 123 GLN C N 1
ATOM 3088 C CA . GLN C 1 123 ? 69.211 45.108 72.288 1.00 161.73 123 GLN C CA 1
ATOM 3089 C C . GLN C 1 123 ? 70.468 44.869 73.117 1.00 163.41 123 GLN C C 1
ATOM 3090 O O . GLN C 1 123 ? 70.541 45.314 74.269 1.00 164.42 123 GLN C O 1
ATOM 3096 N N . LYS C 1 124 ? 71.458 44.167 72.557 1.00 164.55 124 LYS C N 1
ATOM 3097 C CA . LYS C 1 124 ? 72.730 43.996 73.255 1.00 167.79 124 LYS C CA 1
ATOM 3098 C C . LYS C 1 124 ? 73.424 45.336 73.458 1.00 167.91 124 LYS C C 1
ATOM 3099 O O . LYS C 1 124 ? 73.964 45.607 74.537 1.00 168.19 124 LYS C O 1
ATOM 3105 N N . ARG C 1 125 ? 73.428 46.185 72.426 1.00 163.89 125 ARG C N 1
ATOM 3106 C CA . ARG C 1 125 ? 73.951 47.536 72.582 1.00 161.50 125 ARG C CA 1
ATOM 3107 C C . ARG C 1 125 ? 73.036 48.372 73.465 1.00 163.86 125 ARG C C 1
ATOM 3108 O O . ARG C 1 125 ? 73.513 49.189 74.262 1.00 163.67 125 ARG C O 1
ATOM 3116 N N . ALA C 1 126 ? 71.729 48.171 73.342 1.00 176.74 126 ALA C N 1
ATOM 3117 C CA . ALA C 1 126 ? 70.704 48.809 74.174 1.00 163.75 126 ALA C CA 1
ATOM 3118 C C . ALA C 1 126 ? 70.916 50.320 74.157 1.00 161.69 126 ALA C C 1
ATOM 3119 O O . ALA C 1 126 ? 71.378 50.886 73.162 1.00 159.77 126 ALA C O 1
ATOM 3121 N N . ASP C 1 127 ? 70.570 50.980 75.255 1.00 162.02 127 ASP C N 1
ATOM 3122 C CA . ASP C 1 127 ? 71.024 52.332 75.524 1.00 160.35 127 ASP C CA 1
ATOM 3123 C C . ASP C 1 127 ? 72.159 52.343 76.540 1.00 163.06 127 ASP C C 1
ATOM 3124 O O . ASP C 1 127 ? 72.623 53.418 76.931 1.00 159.70 127 ASP C O 1
ATOM 3129 N N . THR C 1 128 ? 72.607 51.167 76.974 1.00 167.81 128 THR C N 1
ATOM 3130 C CA . THR C 1 128 ? 73.748 51.022 77.871 1.00 174.38 128 THR C CA 1
ATOM 3131 C C . THR C 1 128 ? 74.331 49.618 77.751 1.00 195.80 128 THR C C 1
ATOM 3132 O O . THR C 1 128 ? 73.610 48.659 77.470 1.00 170.75 128 THR C O 1
#

Sequence (370 aa):
EHIGSQEPVILIDKIERCLVVEWYENNIRREQRISYKKYGNDKAKLRAKELIEKLKSGITFEQLYPDKGPPIVRVFENVGVYNVSLIRDRIEREWRVEWLENGVPMKARWSKKVGNDEAQKRADTFAQSMIKGIFNQEPVILIDKIERCLVVEWYENNIRREQRISYKKYGNDKAKLRAKELIEKLKSGITFEQLYPDKGPPIVRVFENVGVYNVSLIRDRIEREWRVEWLENGVPMKARWSKKVGNDEAQKRADTFAQSMIKGIFNVILIDKIERCLVVEWYENNIRREQRISYKKYGNDKAKLRAKELIEKLKSGITFEQLYPDKGPPIVRVFENVGVYNLIRDRIEREWRRWSKKVGNDEAQKRADT

Organism: Plasmodium falciparum (isolate 3D7) (NCBI:txid36329)

Secondary structure (DSSP, 8-state):
---S--S-EEEEETTTTEEEEEEEETTEEEEEEEEHHHH-HHHHHHHHHHHHHHHHHT--HHHH-TTSS-SEEEEEEEETGGGEEEEEETTTTEEEEEEEETTEEEEEEE---S-HHHHHHHHHHHHHHHHTT---/---EEEEETTTTEEEEEEEETTEEEEEEEETTTS-HHHHHHHHHHHHHHHHHT--HHHH-SSSS-SEEEEEEEETTTTEEEEEETTTTEEEEEEEETTEEEEEEE---S-HHHHHHHHHHHHHHHHHT---/-EEEETTTTEEEEEEEETTEEEEEEEEHHHH-HHHHHHHHHHHHHHHHHH--HHHH-TTSS-SEEE-SS---TT--EEETTTTEE--B---S-TTHHHHHS--

Nearest PDB structures (foldseek):
  6sy0-assembly1_B  TM=9.400E-01  e=1.335E-21  Plasmodium falciparum 3D7
  6sy0-assembly3_C  TM=8.478E-01 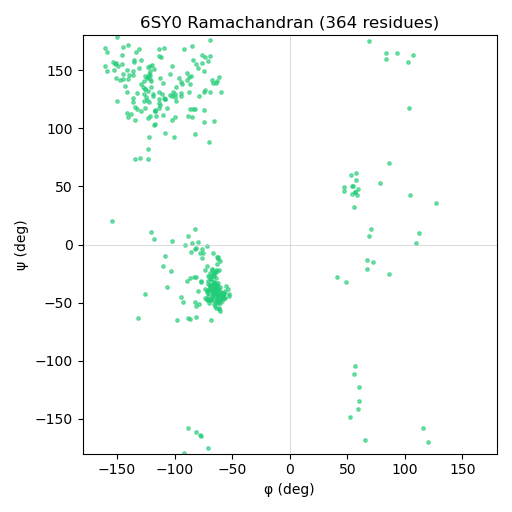 e=4.674E-10  Plasmodium falciparum 3D7
  9g6k-assembly1_LG  TM=4.636E-01  e=4.797E-01  Toxoplasma gondii
  6wts-assembly1_C  TM=3.959E-01  e=6.349E-01  Paraclostridium sordellii
  3k44-assembly1_A  TM=2.480E-01  e=9.978E-02  Drosophila melanogaster

Radius of gyration: 37.33 Å; Cα contacts (8 Å, |Δi|>4): 540; chains: 3; bounding box: 86×92×77 Å

GO terms:
  GO:0034399 nuclear periphery (C, IDA)
  GO:0042162 telomeric repeat DNA binding (F, IDA)

Solvent-accessible surface area: 26682 Å² total